Protein AF-A0A7X7YGG0-F1 (afdb_monomer_lite)

Radius of gyration: 39.39 Å; chains: 1; bounding box: 104×78×102 Å

pLDDT: mean 71.01, std 21.43, range [32.75, 98.69]

Structure (mmCIF, N/CA/C/O backbone):
data_AF-A0A7X7YGG0-F1
#
_entry.id   AF-A0A7X7YGG0-F1
#
loop_
_atom_site.group_PDB
_atom_site.id
_atom_site.type_symbol
_atom_site.label_atom_id
_atom_site.label_alt_id
_atom_site.label_comp_id
_atom_site.label_asym_id
_atom_site.label_entity_id
_atom_site.label_seq_id
_atom_site.pdbx_PDB_ins_code
_atom_site.Cartn_x
_atom_site.Cartn_y
_atom_site.Cartn_z
_atom_site.occupancy
_atom_site.B_iso_or_equiv
_atom_site.auth_seq_id
_atom_site.auth_comp_id
_atom_site.auth_asym_id
_atom_site.auth_atom_id
_atom_site.pdbx_PDB_model_num
ATOM 1 N N . MET A 1 1 ? 42.603 -23.932 -10.102 1.00 50.97 1 MET A N 1
ATOM 2 C CA . MET A 1 1 ? 42.321 -24.836 -8.970 1.00 50.97 1 MET A CA 1
ATOM 3 C C . MET A 1 1 ? 42.880 -24.184 -7.722 1.00 50.97 1 MET A C 1
ATOM 5 O O . MET A 1 1 ? 44.086 -24.213 -7.530 1.00 50.97 1 MET A O 1
ATOM 9 N N . SER A 1 2 ? 42.031 -23.525 -6.938 1.00 45.06 2 SER A N 1
ATOM 10 C CA . SER A 1 2 ? 42.441 -22.847 -5.706 1.00 45.06 2 SER A CA 1
ATOM 11 C C . SER A 1 2 ? 41.388 -23.126 -4.646 1.00 45.06 2 SER A C 1
ATOM 13 O O . SER A 1 2 ? 40.254 -22.668 -4.747 1.00 45.06 2 SER A O 1
ATOM 15 N N . ALA A 1 3 ? 41.777 -23.957 -3.685 1.00 45.81 3 ALA A N 1
ATOM 16 C CA . ALA A 1 3 ? 41.052 -24.255 -2.466 1.00 45.81 3 ALA A CA 1
ATOM 17 C C . ALA A 1 3 ? 41.607 -23.362 -1.351 1.00 45.81 3 ALA A C 1
ATOM 19 O O . ALA A 1 3 ? 42.822 -23.282 -1.203 1.00 45.81 3 ALA A O 1
ATOM 20 N N . LEU A 1 4 ? 40.732 -22.714 -0.583 1.00 48.94 4 LEU A N 1
ATOM 21 C CA . LEU A 1 4 ? 41.010 -22.109 0.727 1.00 48.94 4 LEU A CA 1
ATOM 22 C C . LEU A 1 4 ? 39.649 -21.988 1.431 1.00 48.94 4 LEU A C 1
ATOM 24 O O . LEU A 1 4 ? 38.761 -21.276 0.976 1.00 48.94 4 LEU A O 1
ATOM 28 N N . ALA A 1 5 ? 39.346 -22.948 2.301 1.00 43.69 5 ALA A N 1
ATOM 29 C CA . ALA A 1 5 ? 39.578 -22.881 3.747 1.00 43.69 5 ALA A CA 1
ATOM 30 C C . ALA A 1 5 ? 38.440 -22.128 4.457 1.00 43.69 5 ALA A C 1
ATOM 32 O O . ALA A 1 5 ? 38.495 -20.927 4.697 1.00 43.69 5 ALA A O 1
ATOM 33 N N . TRP A 1 6 ? 37.389 -22.886 4.777 1.00 43.41 6 TRP A N 1
ATOM 34 C CA . TRP A 1 6 ? 36.308 -22.482 5.670 1.00 43.41 6 TRP A CA 1
ATOM 35 C C . TRP A 1 6 ? 36.797 -22.558 7.120 1.00 43.41 6 TRP A C 1
ATOM 37 O O . TRP A 1 6 ? 37.059 -23.647 7.629 1.00 43.41 6 TRP A O 1
ATOM 47 N N . ALA A 1 7 ? 36.912 -21.411 7.786 1.00 56.12 7 ALA A N 1
ATOM 48 C CA . ALA A 1 7 ? 37.122 -21.337 9.227 1.00 56.12 7 ALA A CA 1
ATOM 49 C C . ALA A 1 7 ? 35.756 -21.273 9.927 1.00 56.12 7 ALA A C 1
ATOM 51 O O . ALA A 1 7 ? 35.047 -20.271 9.847 1.00 56.12 7 ALA A O 1
ATOM 52 N N . GLY A 1 8 ? 35.379 -22.372 10.581 1.00 43.25 8 GLY A N 1
ATOM 53 C CA . GLY A 1 8 ? 34.200 -22.450 11.437 1.00 43.25 8 GLY A CA 1
ATOM 54 C C . GLY A 1 8 ? 34.449 -21.753 12.772 1.00 43.25 8 GLY A C 1
ATOM 55 O O . GLY A 1 8 ? 35.363 -22.122 13.507 1.00 43.25 8 GLY A O 1
ATOM 56 N N . LEU A 1 9 ? 33.618 -20.761 13.089 1.00 51.62 9 LEU A N 1
ATOM 57 C CA . LEU A 1 9 ? 33.566 -20.129 14.402 1.00 51.62 9 LEU A CA 1
ATOM 58 C C . LEU A 1 9 ? 32.401 -20.744 15.189 1.00 51.62 9 LEU A C 1
ATOM 60 O O . LEU A 1 9 ? 31.236 -20.578 14.830 1.00 51.62 9 LEU A O 1
ATOM 64 N N . LEU A 1 10 ? 32.733 -21.493 16.240 1.00 46.09 10 LEU A N 1
ATOM 65 C CA . LEU A 1 10 ? 31.784 -22.085 17.181 1.00 46.09 10 LEU A CA 1
ATOM 66 C C . LEU A 1 10 ? 31.168 -20.985 18.054 1.00 46.09 10 LEU A C 1
ATOM 68 O O . LEU A 1 10 ? 31.873 -20.289 18.783 1.00 46.09 10 LEU A O 1
ATOM 72 N N . LEU A 1 11 ? 29.845 -20.844 17.988 1.00 47.88 11 LEU A N 1
ATOM 73 C CA . LEU A 1 11 ? 29.067 -19.941 18.830 1.00 47.88 11 LEU A CA 1
ATOM 74 C C . LEU A 1 11 ? 28.742 -20.654 20.155 1.00 47.88 11 LEU A C 1
ATOM 76 O O . LEU A 1 11 ? 27.986 -21.624 20.176 1.00 47.88 11 LEU A O 1
ATOM 80 N N . ALA A 1 12 ? 29.329 -20.192 21.259 1.00 49.31 12 ALA A N 1
ATOM 81 C CA . ALA A 1 12 ? 29.005 -20.664 22.602 1.00 49.31 12 ALA A CA 1
ATOM 82 C C . ALA A 1 12 ? 27.624 -20.129 23.024 1.00 49.31 12 ALA A C 1
ATOM 84 O O . ALA A 1 12 ? 27.427 -18.920 23.146 1.00 49.31 12 ALA A O 1
ATOM 85 N N . ALA A 1 13 ? 26.658 -21.025 23.233 1.00 48.78 13 ALA A N 1
ATOM 86 C CA . ALA A 1 13 ? 25.333 -20.681 23.735 1.00 48.78 13 ALA A CA 1
ATOM 87 C C . ALA A 1 13 ? 25.397 -20.380 25.243 1.00 48.78 13 ALA A C 1
ATOM 89 O O . ALA A 1 13 ? 25.701 -21.260 26.047 1.00 48.78 13 ALA A O 1
ATOM 90 N N . ALA A 1 14 ? 25.104 -19.137 25.627 1.00 56.69 14 ALA A N 1
ATOM 91 C CA . ALA A 1 14 ? 24.916 -18.752 27.020 1.00 56.69 14 ALA A CA 1
ATOM 92 C C . ALA A 1 14 ? 23.582 -19.313 27.543 1.00 56.69 14 ALA A C 1
ATOM 94 O O . ALA A 1 14 ? 22.514 -19.011 27.012 1.00 56.69 14 ALA A O 1
ATOM 95 N N . THR A 1 15 ? 23.641 -20.135 28.588 1.00 61.81 15 THR A N 1
ATOM 96 C CA . THR A 1 15 ? 22.470 -20.624 29.327 1.00 61.81 15 THR A CA 1
ATOM 97 C C . THR A 1 15 ? 21.821 -19.481 30.121 1.00 61.81 15 THR A C 1
ATOM 99 O O . THR A 1 15 ? 22.531 -18.814 30.877 1.00 61.81 15 THR A O 1
ATOM 102 N N . PRO A 1 16 ? 20.500 -19.241 30.004 1.00 60.00 16 PRO A N 1
ATOM 103 C CA . PRO A 1 16 ? 19.823 -18.201 30.773 1.00 60.00 16 PRO A CA 1
ATOM 104 C C . PRO A 1 16 ? 19.676 -18.592 32.253 1.00 60.00 16 PRO A C 1
ATOM 106 O O . PRO A 1 16 ? 19.166 -19.660 32.587 1.00 60.00 16 PRO A O 1
ATOM 109 N N . THR A 1 17 ? 20.107 -17.694 33.139 1.00 65.62 17 THR A N 1
ATOM 110 C CA . THR A 1 17 ? 19.925 -17.766 34.597 1.00 65.62 17 THR A CA 1
ATOM 111 C C . THR A 1 17 ? 18.436 -17.659 34.964 1.00 65.62 17 THR A C 1
ATOM 113 O O . THR A 1 17 ? 17.777 -16.726 34.498 1.00 65.62 17 THR A O 1
ATOM 116 N N . PRO A 1 18 ? 17.878 -18.548 35.812 1.00 61.03 18 PRO A N 1
ATOM 117 C CA . PRO A 1 18 ? 16.488 -18.445 36.245 1.00 61.03 18 PRO A CA 1
ATOM 118 C C . PRO A 1 18 ? 16.272 -17.219 37.145 1.00 61.03 18 PRO A C 1
ATOM 120 O O . PRO A 1 18 ? 16.957 -17.023 38.148 1.00 61.03 18 PRO A O 1
ATOM 123 N N . THR A 1 19 ? 15.297 -16.390 36.775 1.00 66.00 19 THR A N 1
ATOM 124 C CA . THR A 1 19 ? 14.828 -15.237 37.553 1.00 66.00 19 THR A CA 1
ATOM 125 C C . THR A 1 19 ? 14.070 -15.712 38.803 1.00 66.00 19 THR A C 1
ATOM 127 O O . THR A 1 19 ? 13.176 -16.551 38.669 1.00 66.00 19 THR A O 1
ATOM 130 N N . PRO A 1 20 ? 14.369 -15.196 40.011 1.00 62.62 20 PRO A N 1
ATOM 131 C CA . PRO A 1 20 ? 13.630 -15.560 41.216 1.00 62.62 20 PRO A CA 1
ATOM 132 C C . PRO A 1 20 ? 12.180 -15.057 41.157 1.00 62.62 20 PRO A C 1
ATOM 134 O O . PRO A 1 20 ? 11.909 -13.900 40.834 1.00 62.62 20 PRO A O 1
ATOM 137 N N . THR A 1 21 ? 11.245 -15.948 41.485 1.00 67.44 21 THR A N 1
ATOM 138 C CA . THR A 1 21 ? 9.808 -15.677 41.601 1.00 67.44 21 THR A CA 1
ATOM 139 C C . THR A 1 21 ? 9.533 -14.708 42.760 1.00 67.44 21 THR A C 1
ATOM 141 O O . THR A 1 21 ? 9.960 -14.987 43.881 1.00 67.44 21 THR A O 1
ATOM 144 N N . PRO A 1 22 ? 8.814 -13.590 42.546 1.00 56.53 22 PRO A N 1
ATOM 145 C CA . PRO A 1 22 ? 8.452 -12.688 43.632 1.00 56.53 22 PRO A CA 1
ATOM 146 C C . PRO A 1 22 ? 7.404 -13.329 44.555 1.00 56.53 22 PRO A C 1
ATOM 148 O O . PRO A 1 22 ? 6.335 -13.755 44.116 1.00 56.53 22 PRO A O 1
ATOM 151 N N . THR A 1 23 ? 7.714 -13.369 45.849 1.00 62.69 23 THR A N 1
ATOM 152 C CA . THR A 1 23 ? 6.800 -13.771 46.925 1.00 62.69 23 THR A CA 1
ATOM 153 C C . THR A 1 23 ? 5.688 -12.726 47.090 1.00 62.69 23 THR A C 1
ATOM 155 O O . THR A 1 23 ? 6.000 -11.541 47.238 1.00 62.69 23 THR A O 1
ATOM 158 N N . PRO A 1 24 ? 4.396 -13.107 47.094 1.00 53.97 24 PRO A N 1
ATOM 159 C CA . PRO A 1 24 ? 3.312 -12.159 47.324 1.00 53.97 24 PRO A CA 1
ATOM 160 C C . PRO A 1 24 ? 3.321 -11.656 48.774 1.00 53.97 24 PRO A C 1
ATOM 162 O O . PRO A 1 24 ? 3.328 -12.437 49.725 1.00 53.97 24 PRO A O 1
ATOM 165 N N . VAL A 1 25 ? 3.303 -10.332 48.935 1.00 58.38 25 VAL A N 1
ATOM 166 C CA . VAL A 1 25 ? 3.188 -9.648 50.231 1.00 58.38 25 VAL A CA 1
ATOM 167 C C . VAL A 1 25 ? 1.714 -9.649 50.669 1.00 58.38 25 VAL A C 1
ATOM 169 O O . VAL A 1 25 ? 0.858 -9.249 49.877 1.00 58.38 25 VAL A O 1
ATOM 172 N N . PRO A 1 26 ? 1.380 -10.068 51.905 1.00 47.16 26 PRO A N 1
ATOM 173 C CA . PRO A 1 26 ? 0.008 -10.033 52.402 1.00 47.16 26 PRO A CA 1
ATOM 174 C C . PRO A 1 26 ? -0.487 -8.588 52.561 1.00 47.16 26 PRO A C 1
ATOM 176 O O . PRO A 1 26 ? 0.102 -7.774 53.270 1.00 47.16 26 PRO A O 1
ATOM 179 N N . THR A 1 27 ? -1.591 -8.281 51.884 1.00 54.75 27 THR A N 1
ATOM 180 C CA . THR A 1 27 ? -2.306 -7.003 51.949 1.00 54.75 27 THR A CA 1
ATOM 181 C C . THR A 1 27 ? -2.993 -6.840 53.306 1.00 54.75 27 THR A C 1
ATOM 183 O O . THR A 1 27 ? -3.867 -7.630 53.665 1.00 54.75 27 THR A O 1
ATOM 186 N N . SER A 1 28 ? -2.624 -5.799 54.053 1.00 47.97 28 SER A N 1
ATOM 187 C CA . SER A 1 28 ? -3.327 -5.385 55.272 1.00 47.97 28 SER A CA 1
ATOM 188 C C . SER A 1 28 ? -4.792 -5.037 54.968 1.00 47.97 28 SER A C 1
ATOM 190 O O . SER A 1 28 ? -5.058 -4.374 53.961 1.00 47.97 28 SER A O 1
ATOM 192 N N . PRO A 1 29 ? -5.757 -5.420 55.822 1.00 48.25 29 PRO A N 1
ATOM 193 C CA . PRO A 1 29 ? -7.146 -5.036 55.625 1.00 48.25 29 PRO A CA 1
ATOM 194 C C . PRO A 1 29 ? -7.302 -3.520 55.785 1.00 48.25 29 PRO A C 1
ATOM 196 O O . PRO A 1 29 ? -6.996 -2.942 56.828 1.00 48.25 29 PRO A O 1
ATOM 199 N N . ILE A 1 30 ? -7.801 -2.887 54.725 1.00 44.72 30 ILE A N 1
ATOM 200 C CA . ILE A 1 30 ? -8.255 -1.498 54.711 1.00 44.72 30 ILE A CA 1
ATOM 201 C C . ILE A 1 30 ? -9.389 -1.369 55.733 1.00 44.72 30 ILE A C 1
ATOM 203 O O . ILE A 1 30 ? -10.471 -1.931 55.559 1.00 44.72 30 ILE A O 1
ATOM 207 N N . GLY A 1 31 ? -9.132 -0.627 56.810 1.00 42.97 31 GLY A N 1
ATOM 208 C CA . GLY A 1 31 ? -10.150 -0.204 57.762 1.00 42.97 31 GLY A CA 1
ATOM 209 C C . GLY A 1 31 ? -11.100 0.784 57.096 1.00 42.97 31 GLY A C 1
ATOM 210 O O . GLY A 1 31 ? -10.830 1.982 57.050 1.00 42.97 31 GLY A O 1
ATOM 211 N N . ILE A 1 32 ? -12.217 0.283 56.568 1.00 41.44 32 ILE A N 1
ATOM 212 C CA . ILE A 1 32 ? -13.324 1.124 56.112 1.00 41.44 32 ILE A CA 1
ATOM 213 C C . ILE A 1 32 ? -14.031 1.659 57.362 1.00 41.44 32 ILE A C 1
ATOM 215 O O . ILE A 1 32 ? -14.901 1.014 57.945 1.00 41.44 32 ILE A O 1
ATOM 219 N N . LEU A 1 33 ? -13.617 2.856 57.781 1.00 42.06 33 LEU A N 1
ATOM 220 C CA . LEU A 1 33 ? -14.360 3.744 58.670 1.00 42.06 33 LEU A CA 1
ATOM 221 C C . LEU A 1 33 ? -15.696 4.100 58.005 1.00 42.06 33 LEU A C 1
ATOM 223 O O . LEU A 1 33 ? -15.786 5.056 57.236 1.00 42.06 33 LEU A O 1
ATOM 227 N N . LEU A 1 34 ? -16.746 3.331 58.302 1.00 41.91 34 LEU A N 1
ATOM 228 C CA . LEU A 1 34 ? -18.114 3.714 57.970 1.00 41.91 34 LEU A CA 1
ATOM 229 C C . LEU A 1 34 ? -18.726 4.449 59.163 1.00 41.91 34 LEU A C 1
ATOM 231 O O . LEU A 1 34 ? -19.307 3.866 60.076 1.00 41.91 34 LEU A O 1
ATOM 235 N N . ASN A 1 35 ? -18.558 5.767 59.135 1.00 41.81 35 ASN A N 1
ATOM 236 C CA . ASN A 1 35 ? -19.289 6.700 59.970 1.00 41.81 35 ASN A CA 1
ATOM 237 C C . ASN A 1 35 ? -20.769 6.684 59.543 1.00 41.81 35 ASN A C 1
ATOM 239 O O . ASN A 1 35 ? -21.101 7.128 58.442 1.00 41.81 35 ASN A O 1
ATOM 243 N N . LYS A 1 36 ? -21.667 6.171 60.391 1.00 36.00 36 LYS A N 1
ATOM 244 C CA . LYS A 1 36 ? -23.112 6.387 60.245 1.00 36.00 36 LYS A CA 1
ATOM 245 C C . LYS A 1 36 ? -23.759 6.524 61.617 1.00 36.00 36 LYS A C 1
ATOM 247 O O . LYS A 1 36 ? -23.931 5.550 62.342 1.00 36.00 36 LYS A O 1
ATOM 252 N N . GLY A 1 37 ? -24.095 7.768 61.952 1.00 36.88 37 GLY A N 1
ATOM 253 C CA . GLY A 1 37 ? -24.948 8.104 63.080 1.00 36.88 37 GLY A CA 1
ATOM 254 C C . GLY A 1 37 ? -26.352 7.523 62.912 1.00 36.88 37 GLY A C 1
ATOM 255 O O . GLY A 1 37 ? -26.875 7.428 61.800 1.00 36.88 37 GLY A O 1
ATOM 256 N N . GLY A 1 38 ? -26.941 7.134 64.039 1.00 32.75 38 GLY A N 1
ATOM 257 C CA . GLY A 1 38 ? -28.295 6.598 64.126 1.00 32.75 38 GLY A CA 1
ATOM 258 C C . GLY A 1 38 ? -28.390 5.561 65.235 1.00 32.75 38 GLY A C 1
ATOM 259 O O . GLY A 1 38 ? -28.201 4.374 65.003 1.00 32.75 38 GLY A O 1
ATOM 260 N N . SER A 1 39 ? -28.643 6.028 66.452 1.00 43.56 39 SER A N 1
ATOM 261 C CA . SER A 1 39 ? -28.856 5.222 67.651 1.00 43.56 39 SER A CA 1
ATOM 262 C C . SER A 1 39 ? -29.960 4.175 67.469 1.00 43.56 39 SER A C 1
ATOM 264 O O . SER A 1 39 ? -31.115 4.529 67.255 1.00 43.56 39 SER A O 1
ATOM 266 N N . THR A 1 40 ? -29.625 2.902 67.645 1.00 39.78 40 THR A N 1
ATOM 267 C CA . THR A 1 40 ? -30.362 1.939 68.480 1.00 39.78 40 THR A CA 1
ATOM 268 C C . THR A 1 40 ? -29.428 0.759 68.758 1.00 39.78 40 THR A C 1
ATOM 270 O O . THR A 1 40 ? -28.684 0.316 67.892 1.00 39.78 40 THR A O 1
ATOM 273 N N . SER A 1 41 ? -29.409 0.352 70.024 1.00 39.31 41 SER A N 1
ATOM 274 C CA . SER A 1 41 ? -28.586 -0.682 70.659 1.00 39.31 41 SER A CA 1
ATOM 275 C C . SER A 1 41 ? -28.053 -1.801 69.746 1.00 39.31 41 SER A C 1
ATOM 277 O O . SER A 1 41 ? -28.819 -2.557 69.154 1.00 39.31 41 SER A O 1
ATOM 279 N N . ALA A 1 42 ? -26.727 -1.956 69.705 1.00 38.88 42 ALA A N 1
ATOM 280 C CA . ALA A 1 42 ? -26.068 -3.130 69.148 1.00 38.88 42 ALA A CA 1
ATOM 281 C C . ALA A 1 42 ? -26.214 -4.325 70.113 1.00 38.88 42 ALA A C 1
ATOM 283 O O . ALA A 1 42 ? -25.728 -4.232 71.246 1.00 38.88 42 ALA A O 1
ATOM 284 N N . PRO A 1 43 ? -26.777 -5.478 69.706 1.00 47.03 43 PRO A N 1
ATOM 285 C CA . PRO A 1 43 ? -26.486 -6.719 70.402 1.00 47.03 43 PRO A CA 1
ATOM 286 C C . PRO A 1 43 ? -25.020 -7.077 70.124 1.00 47.03 43 PRO A C 1
ATOM 288 O O . PRO A 1 43 ? -24.647 -7.515 69.035 1.00 47.03 43 PRO A O 1
ATOM 291 N N . ARG A 1 44 ? -24.162 -6.841 71.122 1.00 47.12 44 ARG A N 1
ATOM 292 C CA . ARG A 1 44 ? -22.800 -7.381 71.171 1.00 47.12 44 ARG A CA 1
ATOM 293 C C . ARG A 1 44 ? -22.867 -8.898 70.987 1.00 47.12 44 ARG A C 1
ATOM 295 O O . ARG A 1 44 ? -23.517 -9.571 71.779 1.00 47.12 44 ARG A O 1
ATOM 302 N N . GLY A 1 45 ? -22.144 -9.419 69.997 1.00 49.25 45 GLY A N 1
ATOM 303 C CA . GLY A 1 45 ? -21.711 -10.819 70.004 1.00 49.25 45 GLY A CA 1
ATOM 304 C C . GLY A 1 45 ? -21.941 -11.637 68.739 1.00 49.25 45 GLY A C 1
ATOM 305 O O . GLY A 1 45 ? -21.408 -12.733 68.676 1.00 49.25 45 GLY A O 1
ATOM 306 N N . GLN A 1 46 ? -22.658 -11.153 67.724 1.00 47.44 46 GLN A N 1
ATOM 307 C CA . GLN A 1 46 ? -22.858 -11.963 66.516 1.00 47.44 46 GLN A CA 1
ATOM 308 C C . GLN A 1 46 ? -21.765 -11.682 65.484 1.00 47.44 46 GLN A C 1
ATOM 310 O O . GLN A 1 46 ? -21.735 -10.637 64.836 1.00 47.44 46 GLN A O 1
ATOM 315 N N . SER A 1 47 ? -20.838 -12.630 65.353 1.00 51.12 47 SER A N 1
ATOM 316 C CA . SER A 1 47 ? -19.863 -12.664 64.265 1.00 51.12 47 SER A CA 1
ATOM 317 C C . SER A 1 47 ? -20.590 -12.730 62.915 1.00 51.12 47 SER A C 1
ATOM 319 O O . SER A 1 47 ? -21.569 -13.461 62.763 1.00 51.12 47 SER A O 1
ATOM 321 N N . LEU A 1 48 ? -20.091 -12.021 61.897 1.00 54.81 48 LEU A N 1
ATOM 322 C CA . LEU A 1 48 ? -20.586 -12.134 60.513 1.00 54.81 48 LEU A CA 1
ATOM 323 C C . LEU A 1 48 ? -20.593 -13.591 60.015 1.00 54.81 48 LEU A C 1
ATOM 325 O O . LEU A 1 48 ? -21.470 -13.980 59.247 1.00 54.81 48 LEU A O 1
ATOM 329 N N . ALA A 1 49 ? -19.659 -14.417 60.497 1.00 53.38 49 ALA A N 1
ATOM 330 C CA . ALA A 1 49 ? -19.620 -15.846 60.193 1.00 53.38 49 ALA A CA 1
ATOM 331 C C . ALA A 1 49 ? -20.798 -16.621 60.817 1.00 53.38 49 ALA A C 1
ATOM 333 O O . ALA A 1 49 ? -21.223 -17.646 60.290 1.00 53.38 49 ALA A O 1
ATOM 334 N N . GLU A 1 50 ? -21.344 -16.133 61.926 1.00 55.28 50 GLU A N 1
ATOM 335 C CA . GLU A 1 50 ? -22.455 -16.737 62.663 1.00 55.28 50 GLU A CA 1
ATOM 336 C C . GLU A 1 50 ? -23.810 -16.361 62.050 1.00 55.28 50 GLU A C 1
ATOM 338 O O . GLU A 1 50 ? -24.693 -17.213 61.919 1.00 55.28 50 GLU A O 1
ATOM 343 N N . VAL A 1 51 ? -23.914 -15.129 61.538 1.00 56.50 51 VAL A N 1
ATOM 344 C CA . VAL A 1 51 ? -25.014 -14.679 60.669 1.00 56.50 51 VAL A CA 1
ATOM 345 C C . VAL A 1 51 ? -25.020 -15.475 59.357 1.00 56.50 51 VAL A C 1
ATOM 347 O O . VAL A 1 51 ? -26.064 -15.977 58.947 1.00 56.50 51 VAL A O 1
ATOM 350 N N . ALA A 1 52 ? -23.854 -15.693 58.735 1.00 56.38 52 ALA A N 1
ATOM 351 C CA . ALA A 1 52 ? -23.740 -16.474 57.500 1.00 56.38 52 ALA A CA 1
ATOM 352 C C . ALA A 1 52 ? -24.137 -17.955 57.670 1.00 56.38 52 ALA A C 1
ATOM 354 O O . ALA A 1 52 ? -24.686 -18.550 56.747 1.00 56.38 52 ALA A O 1
ATOM 355 N N . ARG A 1 53 ? -23.916 -18.551 58.852 1.00 56.84 53 ARG A N 1
ATOM 356 C CA . ARG A 1 53 ? -24.350 -19.929 59.160 1.00 56.84 53 ARG A CA 1
ATOM 357 C C . ARG A 1 53 ? -25.859 -20.060 59.382 1.00 56.84 53 ARG A C 1
ATOM 359 O O . ARG A 1 53 ? -26.407 -21.135 59.148 1.00 56.84 53 ARG A O 1
ATOM 366 N N . HIS A 1 54 ? -26.527 -18.994 59.824 1.00 50.25 54 HIS A N 1
ATOM 367 C CA . HIS A 1 54 ? -27.983 -18.971 59.993 1.00 50.25 54 HIS A CA 1
ATOM 368 C C . HIS A 1 54 ? -28.738 -18.721 58.685 1.00 50.25 54 HIS A C 1
ATOM 370 O O . HIS A 1 54 ? -29.892 -19.134 58.556 1.00 50.25 54 HIS A O 1
ATOM 376 N N . ILE A 1 55 ? -28.091 -18.124 57.682 1.00 54.34 55 ILE A N 1
ATOM 377 C CA . ILE A 1 55 ? -28.652 -17.984 56.337 1.00 54.34 55 ILE A CA 1
ATOM 378 C C . ILE A 1 55 ? -28.466 -19.319 55.603 1.00 54.34 55 ILE A C 1
ATOM 380 O O . ILE A 1 55 ? -27.585 -19.499 54.763 1.00 54.34 55 ILE A O 1
ATOM 384 N N . LYS A 1 56 ? -29.323 -20.292 55.928 1.00 51.75 56 LYS A N 1
ATOM 385 C CA . LYS A 1 56 ? -29.547 -21.479 55.094 1.00 51.75 56 LYS A CA 1
ATOM 386 C C . LYS A 1 56 ? -30.233 -21.038 53.801 1.00 51.75 56 LYS A C 1
ATOM 388 O O . LYS A 1 56 ? -31.438 -21.209 53.637 1.00 51.75 56 LYS A O 1
ATOM 393 N N . LEU A 1 57 ? -29.462 -20.491 52.865 1.00 50.12 57 LEU A N 1
ATOM 394 C CA . LEU A 1 57 ? -29.856 -20.482 51.462 1.00 50.12 57 LEU A CA 1
ATOM 395 C C . LEU A 1 57 ? -29.922 -21.950 51.034 1.00 50.12 57 LEU A C 1
ATOM 397 O O . LEU A 1 57 ? -28.900 -22.613 50.854 1.00 50.12 57 LEU A O 1
ATOM 401 N N . LYS A 1 58 ? -31.142 -22.488 50.973 1.00 48.94 58 LYS A N 1
ATOM 402 C CA . LYS A 1 58 ? -31.409 -23.816 50.426 1.00 48.94 58 LYS A CA 1
ATOM 403 C C . LYS A 1 58 ? -31.073 -23.772 48.938 1.00 48.94 58 LYS A C 1
ATOM 405 O O . LYS A 1 58 ? -31.913 -23.411 48.123 1.00 48.94 58 LYS A O 1
ATOM 410 N N . LEU A 1 59 ? -29.830 -24.092 48.596 1.00 52.34 59 LEU A N 1
ATOM 411 C CA . LEU A 1 59 ? -29.425 -24.317 47.215 1.00 52.34 59 LEU A CA 1
ATOM 412 C C . LEU A 1 59 ? -29.839 -25.749 46.842 1.00 52.34 59 LEU A C 1
ATOM 414 O O . LEU A 1 59 ? -29.320 -26.689 47.448 1.00 52.34 59 LEU A O 1
ATOM 418 N N . PRO A 1 60 ? -30.761 -25.954 45.885 1.00 54.41 60 PRO A N 1
ATOM 419 C CA . PRO A 1 60 ? -30.980 -27.277 45.318 1.00 54.41 60 PRO A CA 1
ATOM 420 C C . PRO A 1 60 ? -29.702 -27.708 44.585 1.00 54.41 60 PRO A C 1
ATOM 422 O O . PRO A 1 60 ? -29.167 -26.968 43.762 1.00 54.41 60 PRO A O 1
ATOM 425 N N . ALA A 1 61 ? -29.186 -28.890 44.920 1.00 55.16 61 ALA A N 1
ATOM 426 C CA . ALA A 1 61 ? -27.871 -29.372 44.492 1.00 55.16 61 ALA A CA 1
ATOM 427 C C . ALA A 1 61 ? -27.786 -29.789 43.009 1.00 55.16 61 ALA A C 1
ATOM 429 O O . ALA A 1 61 ? -26.755 -30.312 42.601 1.00 55.16 61 ALA A O 1
ATOM 430 N N . ASP A 1 62 ? -28.834 -29.562 42.209 1.00 50.81 62 ASP A N 1
ATOM 431 C CA . ASP A 1 62 ? -29.022 -30.294 40.951 1.00 50.81 62 ASP A CA 1
ATOM 432 C C . ASP A 1 62 ? -29.406 -29.429 39.735 1.00 50.81 62 ASP A C 1
ATOM 434 O O . ASP A 1 62 ? -30.071 -29.896 38.814 1.00 50.81 62 ASP A O 1
ATOM 438 N N . GLN A 1 63 ? -28.996 -28.152 39.692 1.00 56.81 63 GLN A N 1
ATOM 439 C CA . GLN A 1 63 ? -29.115 -27.336 38.471 1.00 56.81 63 GLN A CA 1
ATOM 440 C C . GLN A 1 63 ? -27.874 -26.476 38.179 1.00 56.81 63 GLN A C 1
ATOM 442 O O . GLN A 1 63 ? -27.233 -25.958 39.101 1.00 56.81 63 GLN A O 1
ATOM 447 N N . PRO A 1 64 ? -27.523 -26.289 36.889 1.00 54.84 64 PRO A N 1
ATOM 448 C CA . PRO A 1 64 ? -26.412 -25.441 36.478 1.00 54.84 64 PRO A CA 1
ATOM 449 C C . PRO A 1 64 ? -26.653 -23.987 36.902 1.00 54.84 64 PRO A C 1
ATOM 451 O O . PRO A 1 64 ? -27.744 -23.442 36.744 1.00 54.84 64 PRO A O 1
ATOM 454 N N . ARG A 1 65 ? -25.606 -23.359 37.446 1.00 57.97 65 ARG A N 1
ATOM 455 C CA . ARG A 1 65 ? -25.613 -22.017 38.047 1.00 57.97 65 ARG A CA 1
ATOM 456 C C . ARG A 1 65 ? -25.886 -20.926 37.003 1.00 57.97 65 ARG A C 1
ATOM 458 O O . ARG A 1 65 ? -24.961 -20.262 36.542 1.00 57.97 65 ARG A O 1
ATOM 465 N N . ARG A 1 66 ? -27.149 -20.719 36.637 1.00 50.97 66 ARG A N 1
ATOM 466 C CA . ARG A 1 66 ? -27.602 -19.524 35.919 1.00 50.97 66 ARG A CA 1
ATOM 467 C C . ARG A 1 66 ? -28.245 -18.551 36.901 1.00 50.97 66 ARG A C 1
ATOM 469 O O . ARG A 1 66 ? -29.345 -18.772 37.396 1.00 50.97 66 ARG A O 1
ATOM 476 N N . LEU A 1 67 ? -27.511 -17.484 37.215 1.00 56.69 67 LEU A N 1
ATOM 477 C CA . LEU A 1 67 ? -28.020 -16.334 37.962 1.00 56.69 67 LEU A CA 1
ATOM 478 C C . LEU A 1 67 ? -28.809 -15.443 37.001 1.00 56.69 67 LEU A C 1
ATOM 480 O O . LEU A 1 67 ? -28.321 -14.416 36.537 1.00 56.69 67 LEU A O 1
ATOM 484 N N . ASP A 1 68 ? -30.028 -15.8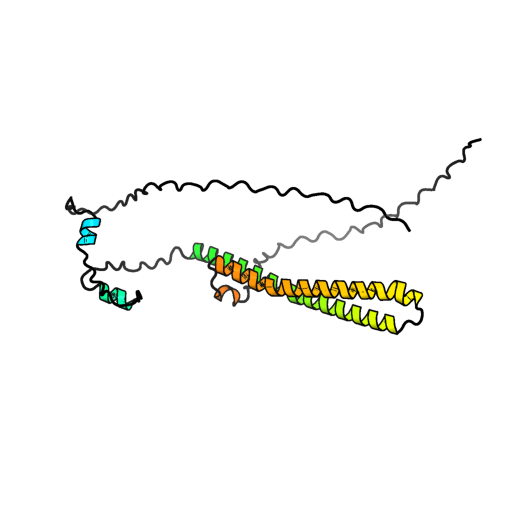64 36.686 1.00 66.06 68 ASP A N 1
ATOM 485 C CA . ASP A 1 68 ? -30.953 -15.052 35.904 1.00 66.06 68 ASP A CA 1
ATOM 486 C C . ASP A 1 68 ? -31.728 -14.117 36.853 1.00 66.06 68 ASP A C 1
ATOM 488 O O . ASP A 1 68 ? -31.973 -14.455 38.014 1.00 66.06 68 ASP A O 1
ATOM 492 N N . ASN A 1 69 ? -32.174 -12.947 36.379 1.00 63.03 69 ASN A N 1
ATOM 493 C CA . ASN A 1 69 ? -32.940 -11.985 37.197 1.00 63.03 69 ASN A CA 1
ATOM 494 C C . ASN A 1 69 ? -34.207 -12.591 37.836 1.00 63.03 69 ASN A C 1
ATOM 496 O O . ASN A 1 69 ? -34.700 -12.084 38.845 1.00 63.03 69 ASN A O 1
ATOM 500 N N . ALA A 1 70 ? -34.736 -13.674 37.259 1.00 60.34 70 ALA A N 1
ATOM 501 C CA . ALA A 1 70 ? -35.832 -14.447 37.831 1.00 60.34 70 ALA A CA 1
ATOM 502 C C . ALA A 1 70 ? -35.386 -15.301 39.036 1.00 60.34 70 ALA A C 1
ATOM 504 O O . ALA A 1 70 ? -36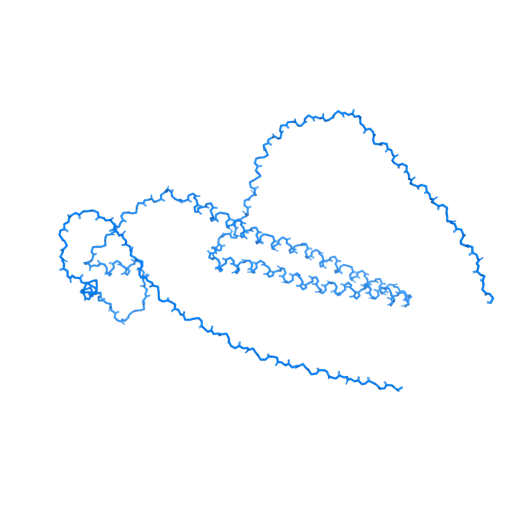.086 -15.330 40.045 1.00 60.34 70 ALA A O 1
ATOM 505 N N . ALA A 1 71 ? -34.200 -15.918 38.977 1.00 59.47 71 ALA A N 1
ATOM 506 C CA . ALA A 1 71 ? -33.651 -16.752 40.050 1.00 59.47 71 ALA A CA 1
ATOM 507 C C . ALA A 1 71 ? -33.307 -15.934 41.308 1.00 59.47 71 ALA A C 1
ATOM 509 O O . ALA A 1 71 ? -33.475 -16.400 42.435 1.00 59.47 71 ALA A O 1
ATOM 510 N N . VAL A 1 72 ? -32.888 -14.677 41.126 1.00 62.25 72 VAL A N 1
ATOM 511 C CA . VAL A 1 72 ? -32.628 -13.743 42.235 1.00 62.25 72 VAL A CA 1
ATOM 512 C C . VAL A 1 72 ? -33.918 -13.386 42.986 1.00 62.25 72 VAL A C 1
ATOM 514 O O . VAL A 1 72 ? -33.884 -13.213 44.201 1.00 62.25 72 VAL A O 1
ATOM 517 N N . LYS A 1 73 ? -35.071 -13.330 42.300 1.00 61.72 73 LYS A N 1
ATOM 518 C CA . LYS A 1 73 ? -36.374 -13.080 42.940 1.00 61.72 73 LYS A CA 1
ATOM 519 C C . LYS A 1 73 ? -36.876 -14.278 43.747 1.00 61.72 73 LYS A C 1
ATOM 521 O O . LYS A 1 73 ? -37.447 -14.070 44.809 1.00 61.72 73 LYS A O 1
ATOM 526 N N . SER A 1 74 ? -36.640 -15.508 43.289 1.00 58.97 74 SER A N 1
ATOM 527 C CA . SER A 1 74 ? -37.055 -16.718 44.017 1.00 58.97 74 SER A CA 1
ATOM 528 C C . SER A 1 74 ? -36.167 -17.037 45.225 1.00 58.97 74 SER A C 1
ATOM 530 O O . SER A 1 74 ? -36.645 -17.572 46.215 1.00 58.97 74 SER A O 1
ATOM 532 N N . LEU A 1 75 ? -34.878 -16.676 45.188 1.00 59.00 75 LEU A N 1
ATOM 533 C CA . LEU A 1 75 ? -33.962 -16.826 46.335 1.00 59.00 75 LEU A CA 1
ATOM 534 C C . LEU A 1 75 ? -34.171 -15.755 47.425 1.00 59.00 75 LEU A C 1
ATOM 536 O O . LEU A 1 75 ? -33.561 -15.833 48.489 1.00 59.00 75 LEU A O 1
ATOM 540 N N . ALA A 1 76 ? -35.015 -14.759 47.152 1.00 55.03 76 ALA A N 1
ATOM 541 C CA . ALA A 1 76 ? -35.293 -13.618 48.015 1.00 55.03 76 ALA A CA 1
ATOM 542 C C . ALA A 1 76 ? -36.556 -13.771 48.883 1.00 55.03 76 ALA A C 1
ATOM 544 O O . ALA A 1 76 ? -36.858 -12.873 49.673 1.00 55.03 76 ALA A O 1
ATOM 545 N N . GLU A 1 77 ? -37.299 -14.877 48.772 1.00 52.28 77 GLU A N 1
ATOM 546 C CA . GLU A 1 77 ? -38.458 -15.129 49.634 1.00 52.28 77 GLU A CA 1
ATOM 547 C C . GLU A 1 77 ? -38.004 -15.310 51.094 1.00 52.28 77 GLU A C 1
ATOM 549 O O . GLU A 1 77 ? -37.508 -16.360 51.496 1.00 52.28 77 GLU A O 1
ATOM 554 N N . GLY A 1 78 ? -38.143 -14.243 51.888 1.00 54.66 78 GLY A N 1
ATOM 555 C CA . GLY A 1 78 ? -37.843 -14.223 53.324 1.00 54.66 78 GLY A CA 1
ATOM 556 C C . GLY A 1 78 ? -36.686 -13.314 53.753 1.00 54.66 78 GLY A C 1
ATOM 557 O O . GLY A 1 78 ? -36.462 -13.163 54.952 1.00 54.66 78 GLY A O 1
ATOM 558 N N . VAL A 1 79 ? -35.983 -12.659 52.822 1.00 51.28 79 VAL A N 1
ATOM 559 C CA . VAL A 1 79 ? -34.965 -11.643 53.141 1.00 51.28 79 VAL A CA 1
ATOM 560 C C . VAL A 1 79 ? -35.453 -10.294 52.625 1.00 51.28 79 VAL A C 1
ATOM 562 O O . VAL A 1 79 ? -35.729 -10.147 51.438 1.00 51.28 79 VAL A O 1
ATOM 565 N N . GLN A 1 80 ? -35.570 -9.293 53.503 1.00 47.00 80 GLN A N 1
ATOM 566 C CA . GLN A 1 80 ? -35.849 -7.920 53.079 1.00 47.00 80 GLN A CA 1
ATOM 567 C C . GLN A 1 80 ? -34.675 -7.426 52.228 1.00 47.00 80 GLN A C 1
ATOM 569 O O . GLN A 1 80 ? -33.659 -6.977 52.758 1.00 47.00 80 GLN A O 1
ATOM 574 N N . LEU A 1 81 ? -34.801 -7.508 50.901 1.00 51.28 81 LEU A N 1
ATOM 575 C CA . LEU A 1 81 ? -33.943 -6.732 50.023 1.00 51.28 81 LEU A CA 1
ATOM 576 C C . LEU A 1 81 ? -34.289 -5.267 50.259 1.00 51.28 81 LEU A C 1
ATOM 578 O O . LEU A 1 81 ? -35.327 -4.773 49.820 1.00 51.28 81 LEU A O 1
ATOM 582 N N . THR A 1 82 ? -33.397 -4.557 50.938 1.00 51.78 82 THR A N 1
ATOM 583 C CA . THR A 1 82 ? -33.312 -3.105 50.854 1.00 51.78 82 THR A CA 1
ATOM 584 C C . THR A 1 82 ? -32.922 -2.750 49.423 1.00 51.78 82 THR A C 1
ATOM 586 O O . THR A 1 82 ? -31.766 -2.493 49.101 1.00 51.78 82 THR A O 1
ATOM 589 N N . THR A 1 83 ? -33.902 -2.746 48.521 1.00 49.06 83 THR A N 1
ATOM 590 C CA . THR A 1 83 ? -33.774 -2.070 47.236 1.00 49.06 83 THR A CA 1
ATOM 591 C C . THR A 1 83 ? -33.603 -0.593 47.536 1.00 49.06 83 THR A C 1
ATOM 593 O O . THR A 1 83 ? -34.572 0.121 47.804 1.00 49.06 83 THR A O 1
ATOM 596 N N . ALA A 1 84 ? -32.351 -0.137 47.539 1.00 46.38 84 ALA A N 1
ATOM 597 C CA . ALA A 1 84 ? -32.051 1.275 47.459 1.00 46.38 84 ALA A CA 1
ATOM 598 C C . ALA A 1 84 ? -32.782 1.811 46.224 1.00 46.38 84 ALA A C 1
ATOM 600 O O . ALA A 1 84 ? -32.539 1.369 45.100 1.00 46.38 84 ALA A O 1
ATOM 601 N N . LYS A 1 85 ? -33.726 2.727 46.457 1.00 46.31 85 LYS A N 1
ATOM 602 C CA . LYS A 1 85 ? -34.346 3.548 45.420 1.00 46.31 85 LYS A CA 1
ATOM 603 C C . LYS A 1 85 ? -33.215 4.049 44.516 1.00 46.31 85 LYS A C 1
ATOM 605 O O . LYS A 1 85 ? -32.300 4.672 45.060 1.00 46.31 85 LYS A O 1
ATOM 610 N N . PRO A 1 86 ? -33.221 3.770 43.200 1.00 43.94 86 PRO A N 1
ATOM 611 C CA . PRO A 1 86 ? -32.187 4.293 42.329 1.00 43.94 86 PRO A CA 1
ATOM 612 C C . PRO A 1 86 ? -32.312 5.812 42.377 1.00 43.94 86 PRO A C 1
ATOM 614 O O . PRO A 1 86 ? -33.230 6.404 41.811 1.00 43.94 86 PRO A O 1
ATOM 617 N N . ALA A 1 87 ? -31.421 6.450 43.131 1.00 45.62 87 ALA A N 1
ATOM 618 C CA . ALA A 1 87 ? -31.158 7.855 42.951 1.00 45.62 87 ALA A CA 1
ATOM 619 C C . ALA A 1 87 ? -30.647 7.958 41.518 1.00 45.62 87 ALA A C 1
ATOM 621 O O . ALA A 1 87 ? -29.598 7.404 41.193 1.00 45.62 87 ALA A O 1
ATOM 622 N N . HIS A 1 88 ? -31.430 8.587 40.645 1.00 44.78 88 HIS A N 1
ATOM 623 C CA . HIS A 1 88 ? -30.961 8.989 39.333 1.00 44.78 88 HIS A CA 1
ATOM 624 C C . HIS A 1 88 ? -29.672 9.792 39.532 1.00 44.78 88 HIS A C 1
ATOM 626 O O . HIS A 1 88 ? -29.703 10.954 39.927 1.00 44.78 88 HIS A O 1
ATOM 632 N N . SER A 1 89 ? -28.525 9.154 39.299 1.00 45.72 89 SER A N 1
ATOM 633 C CA . SER A 1 89 ? -27.215 9.794 39.299 1.00 45.72 89 SER A CA 1
ATOM 634 C C . SER A 1 89 ? -27.044 10.553 37.982 1.00 45.72 89 SER A C 1
ATOM 636 O O . SER A 1 89 ? -26.164 10.264 37.176 1.00 45.72 89 SER A O 1
ATOM 638 N N . SER A 1 90 ? -27.908 11.531 37.729 1.00 48.56 90 SER A N 1
ATOM 639 C CA . SER A 1 90 ? -27.869 12.398 36.548 1.00 48.56 90 SER A CA 1
ATOM 640 C C . SER A 1 90 ? -26.874 13.559 36.705 1.00 48.56 90 SER A C 1
ATOM 642 O O . SER A 1 90 ? -27.104 14.641 36.179 1.00 48.56 90 SER A O 1
ATOM 644 N N . GLY A 1 91 ? -25.777 13.359 37.448 1.00 46.19 91 GLY A N 1
ATOM 645 C CA . GLY A 1 91 ? -24.849 14.438 37.822 1.00 46.19 91 GLY A CA 1
ATOM 646 C C . GLY A 1 91 ? -23.356 14.166 37.619 1.00 46.19 91 GLY A C 1
ATOM 647 O O . GLY A 1 91 ? -22.572 15.100 37.717 1.00 46.19 91 GLY A O 1
ATOM 648 N N . GLN A 1 92 ? -22.938 12.931 37.314 1.00 45.19 92 GLN A N 1
ATOM 649 C CA . GLN A 1 92 ? -21.514 12.590 37.094 1.00 45.19 92 GLN A CA 1
ATOM 650 C C . GLN A 1 92 ? -21.207 12.113 35.664 1.00 45.19 92 GLN A C 1
ATOM 652 O O . GLN A 1 92 ? -20.070 11.780 35.343 1.00 45.19 92 GLN A O 1
ATOM 657 N N . SER A 1 93 ? -22.206 12.110 34.777 1.00 51.62 93 SER A N 1
ATOM 658 C CA . SER A 1 93 ? -22.064 11.564 33.424 1.00 51.62 93 SER A CA 1
ATOM 659 C C . SER A 1 93 ? -21.225 12.447 32.491 1.00 51.62 93 SER A C 1
ATOM 661 O O . SER A 1 93 ? -20.616 11.915 31.577 1.00 51.62 93 SER A O 1
ATOM 663 N N . SER A 1 94 ? -21.095 13.760 32.715 1.00 54.06 94 SER A N 1
ATOM 664 C CA . SER A 1 94 ? -20.413 14.649 31.754 1.00 54.06 94 SER A CA 1
ATOM 665 C C . SER A 1 94 ? -18.891 14.454 31.670 1.00 54.06 94 SER A C 1
ATOM 667 O O . SER A 1 94 ? -18.336 14.526 30.575 1.00 54.06 94 SER A O 1
ATOM 669 N N . LEU A 1 95 ? -18.210 14.165 32.787 1.00 54.84 95 LEU A N 1
ATOM 670 C CA . LEU A 1 95 ? -16.758 13.916 32.806 1.00 54.84 95 LEU A CA 1
ATOM 671 C C . LEU A 1 95 ? -16.403 12.507 32.306 1.00 54.84 95 LEU A C 1
ATOM 673 O O . LEU A 1 95 ? -15.483 12.362 31.504 1.00 54.84 95 LEU A O 1
ATOM 677 N N . ALA A 1 96 ? -17.166 11.485 32.710 1.00 60.19 96 ALA A N 1
ATOM 678 C CA . ALA A 1 96 ? -16.996 10.116 32.212 1.00 60.19 96 ALA A CA 1
ATOM 679 C C . ALA A 1 96 ? -17.353 10.004 30.716 1.00 60.19 96 ALA A C 1
ATOM 681 O O . ALA A 1 96 ? -16.619 9.393 29.946 1.00 60.19 96 ALA A O 1
ATOM 682 N N . SER A 1 97 ? -18.414 10.691 30.277 1.00 64.94 97 SER A N 1
ATOM 683 C CA . SER A 1 97 ? -18.822 10.739 28.867 1.00 64.94 97 SER A CA 1
ATOM 684 C C . SER A 1 97 ? -17.781 11.435 27.981 1.00 64.94 97 SER A C 1
ATOM 686 O O . SER A 1 97 ? -17.544 10.991 26.862 1.00 64.94 97 SER A O 1
ATOM 688 N N . GLY A 1 98 ? -17.100 12.475 28.479 1.00 73.94 98 GLY A N 1
ATOM 689 C CA . GLY A 1 98 ? -16.002 13.123 27.752 1.00 73.94 98 GLY A CA 1
ATOM 690 C C . GLY A 1 98 ? -14.762 12.233 27.582 1.00 73.94 98 GLY A C 1
ATOM 691 O O . GLY A 1 98 ? -14.108 12.281 26.535 1.00 73.94 98 GLY A O 1
ATOM 692 N N . PHE A 1 99 ? -14.452 11.403 28.584 1.00 73.94 99 PHE A N 1
ATOM 693 C CA . PHE A 1 99 ? -13.364 10.424 28.512 1.00 73.94 99 PHE A CA 1
ATOM 694 C C . PHE A 1 99 ? -13.673 9.315 27.499 1.00 73.94 99 PHE A C 1
ATOM 696 O O . PHE A 1 99 ? -12.852 9.047 26.619 1.00 73.94 99 PHE A O 1
ATOM 703 N N . ASP A 1 100 ? -14.879 8.746 27.556 1.00 84.25 100 ASP A N 1
ATOM 704 C CA . ASP A 1 100 ? -15.322 7.712 26.616 1.00 84.25 100 ASP A CA 1
ATOM 705 C C . ASP A 1 100 ? -15.387 8.235 25.176 1.00 84.25 100 ASP A C 1
ATOM 707 O O . ASP A 1 100 ? -14.945 7.556 24.252 1.00 84.25 100 ASP A O 1
ATOM 711 N N . GLU A 1 101 ? -15.850 9.469 24.969 1.00 86.56 101 GLU A N 1
ATOM 712 C CA . GLU A 1 101 ? -15.886 10.111 23.650 1.00 86.56 101 GLU A CA 1
ATOM 713 C C . GLU A 1 101 ? -14.474 10.348 23.087 1.00 86.56 101 GLU A C 1
ATOM 715 O O . GLU A 1 101 ? -14.218 10.112 21.904 1.00 86.56 101 GLU A O 1
ATOM 720 N N . SER A 1 102 ? -13.527 10.780 23.926 1.00 88.69 102 SER A N 1
ATOM 721 C CA . SER A 1 102 ? -12.132 10.990 23.510 1.00 88.69 102 SER A CA 1
ATOM 722 C C . SER A 1 102 ? -11.462 9.668 23.134 1.00 88.69 102 SER A C 1
ATOM 724 O O . SER A 1 102 ? -10.798 9.571 22.101 1.00 88.69 102 SER A O 1
ATOM 726 N N . ARG A 1 103 ? -11.696 8.625 23.937 1.00 90.75 103 ARG A N 1
ATOM 727 C CA . ARG A 1 103 ? -11.208 7.270 23.677 1.00 90.75 103 ARG A CA 1
ATOM 728 C C . ARG A 1 103 ? -11.837 6.677 22.416 1.00 90.75 103 ARG A C 1
ATOM 730 O O . ARG A 1 103 ? -11.126 6.107 21.592 1.00 90.75 103 ARG A O 1
ATOM 737 N N . LYS A 1 104 ? -13.144 6.868 22.214 1.00 90.56 104 LYS A N 1
ATOM 738 C CA . LYS A 1 104 ? -13.859 6.479 20.990 1.00 90.56 104 LYS A CA 1
ATOM 739 C C . LYS A 1 104 ? -13.229 7.115 19.759 1.00 90.56 104 LYS A C 1
ATOM 741 O O . LYS A 1 104 ? -12.927 6.403 18.806 1.00 90.56 104 LYS A O 1
ATOM 746 N N . ARG A 1 105 ? -12.971 8.426 19.789 1.00 91.50 105 ARG A N 1
ATOM 747 C CA . ARG A 1 105 ? -12.326 9.133 18.671 1.00 91.50 105 ARG A CA 1
ATOM 748 C C . ARG A 1 105 ? -10.928 8.623 18.381 1.00 91.50 105 ARG A C 1
ATOM 750 O O . ARG A 1 105 ? -10.606 8.449 17.214 1.00 91.50 105 ARG A O 1
ATOM 757 N N . TYR A 1 106 ? -10.133 8.357 19.416 1.00 93.62 106 TYR A N 1
ATOM 758 C CA . TYR A 1 106 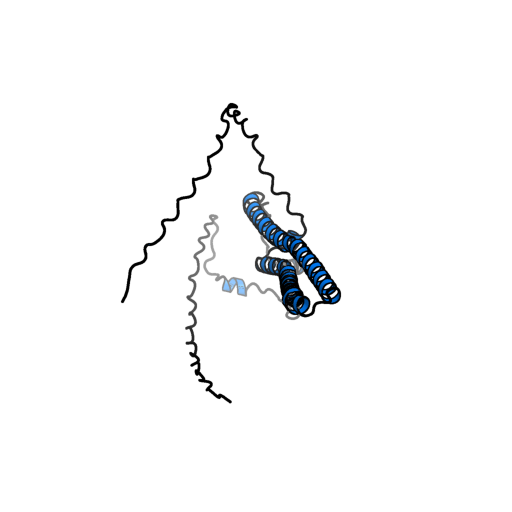? -8.802 7.779 19.248 1.00 93.62 106 TYR A CA 1
ATOM 759 C C . TYR A 1 106 ? -8.864 6.456 18.468 1.00 93.62 106 TYR A C 1
ATOM 761 O O . TYR A 1 106 ? -8.203 6.313 17.441 1.00 93.62 106 TYR A O 1
ATOM 769 N N . TRP A 1 107 ? -9.722 5.524 18.891 1.00 94.44 107 TRP A N 1
ATOM 770 C CA . TRP A 1 107 ? -9.862 4.224 18.228 1.00 94.44 107 TRP A CA 1
ATOM 771 C C . TRP A 1 107 ? -10.460 4.324 16.824 1.00 94.44 107 TRP A C 1
ATOM 773 O O . TRP A 1 107 ? -9.983 3.663 15.901 1.00 94.44 107 TRP A O 1
ATOM 783 N N . GLN A 1 108 ? -11.470 5.177 16.636 1.00 93.88 108 GLN A N 1
ATOM 784 C CA . GLN A 1 108 ? -12.049 5.445 15.319 1.00 93.88 108 GLN A CA 1
ATOM 785 C C . GLN A 1 108 ? -11.015 6.042 14.359 1.00 93.88 108 GLN A C 1
ATOM 787 O O . GLN A 1 108 ? -10.948 5.625 13.204 1.00 93.88 108 GLN A O 1
ATOM 792 N N . GLN A 1 109 ? -10.196 6.984 14.830 1.00 94.12 109 GLN A N 1
ATOM 793 C CA . GLN A 1 109 ? -9.132 7.595 14.043 1.00 94.12 109 GLN A CA 1
ATOM 794 C C . GLN A 1 109 ? -8.053 6.571 13.691 1.00 94.12 109 GLN A C 1
ATOM 796 O O . GLN A 1 109 ? -7.728 6.435 12.516 1.00 94.12 109 GLN A O 1
ATOM 801 N N . ALA A 1 110 ? -7.559 5.798 14.662 1.00 94.31 110 ALA A N 1
ATOM 802 C CA . ALA A 1 110 ? -6.564 4.755 14.416 1.00 94.31 110 ALA A CA 1
ATOM 803 C C . ALA A 1 110 ? -7.051 3.736 13.369 1.00 94.31 110 ALA A C 1
ATOM 805 O O . ALA A 1 110 ? -6.314 3.361 12.455 1.00 94.31 110 ALA A O 1
ATOM 806 N N . TYR A 1 111 ? -8.320 3.330 13.453 1.00 94.81 111 TYR A N 1
ATOM 807 C CA . TYR A 1 111 ? -8.935 2.424 12.485 1.00 94.81 111 TYR A CA 1
ATOM 808 C C . TYR A 1 111 ? -9.098 3.066 11.099 1.00 94.81 111 TYR A C 1
ATOM 810 O O . TYR A 1 111 ? -8.792 2.444 10.078 1.00 94.81 111 TYR A O 1
ATOM 818 N N . ALA A 1 112 ? -9.554 4.320 11.045 1.00 93.56 112 ALA A N 1
ATOM 819 C CA . ALA A 1 112 ? -9.697 5.065 9.799 1.00 93.56 112 ALA A CA 1
ATOM 820 C C . ALA A 1 112 ? -8.344 5.267 9.103 1.00 93.56 112 ALA A C 1
ATOM 822 O O . ALA A 1 112 ? -8.240 5.038 7.900 1.00 93.56 112 ALA A O 1
ATOM 823 N N . GLU A 1 113 ? -7.299 5.622 9.851 1.00 94.19 113 GLU A N 1
ATOM 824 C CA . GLU A 1 113 ? -5.934 5.766 9.345 1.00 94.19 113 GLU A CA 1
ATOM 825 C C . GLU A 1 113 ? -5.380 4.442 8.812 1.00 94.19 113 GLU A C 1
ATOM 827 O O . GLU A 1 113 ? -4.802 4.419 7.724 1.00 94.19 113 GLU A O 1
ATOM 832 N N . ALA A 1 114 ? -5.595 3.332 9.528 1.00 94.62 114 ALA A N 1
ATOM 833 C CA . ALA A 1 114 ? -5.184 2.008 9.067 1.00 94.62 114 ALA A CA 1
ATOM 834 C C . ALA A 1 114 ? -5.834 1.652 7.718 1.00 94.62 114 ALA A C 1
ATOM 836 O O . ALA A 1 114 ? -5.158 1.173 6.809 1.00 94.62 114 ALA A O 1
ATOM 837 N N . ARG A 1 115 ? -7.130 1.950 7.547 1.00 96.00 115 ARG A N 1
ATOM 838 C CA . ARG A 1 115 ? -7.844 1.720 6.281 1.00 96.00 115 ARG A CA 1
ATOM 839 C C . ARG A 1 115 ? -7.449 2.694 5.176 1.00 96.00 115 ARG A C 1
ATOM 841 O O . ARG A 1 115 ? -7.398 2.293 4.018 1.00 96.00 115 ARG A O 1
ATOM 848 N N . ALA A 1 116 ? -7.166 3.951 5.509 1.00 95.19 116 ALA A N 1
ATOM 849 C CA . ALA A 1 116 ? -6.846 4.992 4.535 1.00 95.19 116 ALA A CA 1
ATOM 850 C C . ALA A 1 116 ? -5.533 4.730 3.777 1.00 95.19 116 ALA A C 1
ATOM 852 O O . ALA A 1 116 ? -5.367 5.211 2.658 1.00 95.19 116 ALA A O 1
ATOM 853 N N . ARG A 1 117 ? -4.616 3.941 4.350 1.00 95.25 117 ARG A N 1
ATOM 854 C CA . ARG A 1 117 ? -3.343 3.566 3.706 1.00 95.25 117 ARG A CA 1
ATOM 855 C C . ARG A 1 117 ? -3.505 2.512 2.608 1.00 95.25 117 ARG A C 1
ATOM 857 O O . ARG A 1 117 ? -2.723 2.504 1.663 1.00 95.25 117 ARG A O 1
ATOM 864 N N . ILE A 1 118 ? -4.531 1.664 2.701 1.00 97.56 118 ILE A N 1
ATOM 865 C CA . ILE A 1 118 ? -4.796 0.577 1.746 1.00 97.56 118 ILE A CA 1
ATOM 866 C C . ILE A 1 118 ? -4.926 1.086 0.298 1.00 97.56 118 ILE A C 1
ATOM 868 O O . ILE A 1 118 ? -4.165 0.607 -0.539 1.00 97.56 118 ILE A O 1
ATOM 872 N N . PRO A 1 119 ? -5.793 2.065 -0.035 1.00 97.94 119 PRO A N 1
ATOM 873 C CA . PRO A 1 119 ? -5.958 2.499 -1.426 1.00 97.94 119 PRO A CA 1
ATOM 874 C C . PRO A 1 119 ? -4.686 3.117 -2.023 1.00 97.94 119 PRO A C 1
ATOM 876 O O . PRO A 1 119 ? -4.431 2.967 -3.216 1.00 97.94 119 PRO A O 1
ATOM 879 N N . ALA A 1 120 ? -3.869 3.794 -1.208 1.00 96.38 120 ALA A N 1
ATOM 880 C CA . ALA A 1 120 ? -2.588 4.331 -1.664 1.00 96.38 120 ALA A CA 1
ATOM 881 C C . ALA A 1 120 ? -1.616 3.202 -2.047 1.00 96.38 120 ALA A C 1
ATOM 883 O O . ALA A 1 120 ? -1.004 3.259 -3.114 1.00 96.38 120 ALA A O 1
ATOM 884 N N . GLN A 1 121 ? -1.539 2.150 -1.227 1.00 98.06 121 GLN A N 1
ATOM 885 C CA . GLN A 1 121 ? -0.716 0.976 -1.518 1.00 98.06 121 GLN A CA 1
ATOM 886 C C . GLN A 1 121 ? -1.243 0.182 -2.723 1.00 98.06 121 GLN A C 1
ATOM 888 O O . GLN A 1 121 ? -0.464 -0.280 -3.552 1.00 98.06 121 GLN A O 1
ATOM 893 N N . GLU A 1 122 ? -2.564 0.038 -2.861 1.00 98.31 122 GLU A N 1
ATOM 894 C CA . GLU A 1 122 ? -3.179 -0.625 -4.020 1.00 98.31 122 GLU A CA 1
ATOM 895 C C . GLU A 1 122 ? -2.839 0.099 -5.324 1.00 98.31 122 GLU A C 1
ATOM 897 O O . GLU A 1 122 ? -2.489 -0.548 -6.313 1.00 98.31 122 GLU A O 1
ATOM 902 N N . LYS A 1 123 ? -2.852 1.437 -5.310 1.00 98.50 123 LYS A N 1
ATOM 903 C CA . LYS A 1 123 ? -2.394 2.239 -6.446 1.00 98.50 123 LYS A CA 1
ATOM 904 C C . LYS A 1 123 ? -0.922 1.972 -6.766 1.00 98.50 123 LYS A C 1
ATOM 906 O O . LYS A 1 123 ? -0.598 1.732 -7.922 1.00 98.50 123 LYS A O 1
ATOM 911 N N . GLN A 1 124 ? -0.048 1.944 -5.761 1.00 98.00 124 GLN A N 1
ATOM 912 C CA . GLN A 1 124 ? 1.373 1.651 -5.968 1.00 98.00 124 GLN A CA 1
ATOM 913 C C . GLN A 1 124 ? 1.596 0.263 -6.589 1.00 98.00 124 GLN A C 1
ATOM 915 O O . GLN A 1 124 ? 2.421 0.112 -7.488 1.00 98.00 124 GLN A O 1
ATOM 920 N N . VAL A 1 125 ? 0.842 -0.753 -6.153 1.00 98.62 125 VAL A N 1
ATOM 921 C CA . VAL A 1 125 ? 0.887 -2.092 -6.762 1.00 98.62 125 VAL A CA 1
ATOM 922 C C . VAL A 1 125 ? 0.453 -2.044 -8.230 1.00 98.62 125 VAL A C 1
ATOM 924 O O . VAL A 1 125 ? 1.102 -2.672 -9.066 1.00 98.62 125 VAL A O 1
ATOM 927 N N . ALA A 1 126 ? -0.604 -1.296 -8.556 1.00 98.62 126 ALA A N 1
ATOM 928 C CA . ALA A 1 126 ? -1.085 -1.144 -9.930 1.00 98.62 126 ALA A CA 1
ATOM 929 C C . ALA A 1 126 ? -0.078 -0.403 -10.833 1.00 98.62 126 ALA A C 1
ATOM 931 O O . ALA A 1 126 ? 0.142 -0.805 -11.981 1.00 98.62 126 ALA A O 1
ATOM 932 N N . ASP A 1 127 ? 0.577 0.633 -10.307 1.00 98.44 127 ASP A N 1
ATOM 933 C CA . ASP A 1 127 ? 1.615 1.387 -11.015 1.00 98.44 127 ASP A CA 1
ATOM 934 C C . ASP A 1 127 ? 2.824 0.478 -11.322 1.00 98.44 127 ASP A C 1
ATOM 936 O O . ASP A 1 127 ? 3.251 0.377 -12.475 1.00 98.44 127 ASP A O 1
ATOM 940 N N . LEU A 1 128 ? 3.304 -0.289 -10.333 1.00 98.44 128 LEU A N 1
ATOM 941 C CA . LEU A 1 128 ? 4.401 -1.255 -10.504 1.00 98.44 128 LEU A CA 1
ATOM 942 C C . LEU A 1 128 ? 4.047 -2.400 -11.465 1.00 98.44 128 LEU A C 1
ATOM 944 O O . LEU A 1 128 ? 4.897 -2.859 -12.228 1.00 98.44 128 LEU A O 1
ATOM 948 N N . GLN A 1 129 ? 2.797 -2.870 -11.453 1.00 98.56 129 GLN A N 1
ATOM 949 C CA . GLN A 1 129 ? 2.308 -3.861 -12.418 1.00 98.56 129 GLN A CA 1
ATOM 950 C C . GLN A 1 129 ? 2.371 -3.329 -13.849 1.00 98.56 129 GLN A C 1
ATOM 952 O O . GLN A 1 129 ? 2.826 -4.037 -14.750 1.00 98.56 129 GLN A O 1
ATOM 957 N N . SER A 1 130 ? 1.942 -2.084 -14.045 1.00 98.69 130 SER A N 1
ATOM 958 C CA . SER A 1 130 ? 1.968 -1.421 -15.348 1.00 98.69 130 SER A CA 1
ATOM 959 C C . SER A 1 130 ? 3.403 -1.207 -15.831 1.00 98.69 130 SER A C 1
ATOM 961 O O . SER A 1 130 ? 3.710 -1.454 -16.997 1.00 98.69 130 SER A O 1
ATOM 963 N N . GLU A 1 131 ? 4.310 -0.820 -14.933 1.00 98.44 131 GLU A N 1
ATOM 964 C CA . GLU A 1 131 ? 5.730 -0.665 -15.245 1.00 98.44 131 GLU A CA 1
ATOM 965 C C . GLU A 1 131 ? 6.400 -1.994 -15.611 1.00 98.44 131 GLU A C 1
ATOM 967 O O . GLU A 1 131 ? 7.090 -2.069 -16.630 1.00 98.44 131 GLU A O 1
ATOM 972 N N . ALA A 1 132 ? 6.155 -3.059 -14.845 1.00 98.56 132 ALA A N 1
ATOM 973 C CA . ALA A 1 132 ? 6.678 -4.386 -15.155 1.00 98.56 132 ALA A CA 1
ATOM 974 C C . ALA A 1 132 ? 6.173 -4.893 -16.518 1.00 98.56 132 ALA A C 1
ATOM 976 O O . ALA A 1 132 ? 6.956 -5.434 -17.298 1.00 98.56 132 ALA A O 1
ATOM 977 N N . ALA A 1 133 ? 4.892 -4.672 -16.839 1.00 98.62 133 ALA A N 1
ATOM 978 C CA . ALA A 1 133 ? 4.326 -5.022 -18.141 1.00 98.62 133 ALA A CA 1
ATOM 979 C C . ALA A 1 133 ? 4.956 -4.209 -19.285 1.00 98.62 133 ALA A C 1
ATOM 981 O O . ALA A 1 133 ? 5.269 -4.767 -20.338 1.00 98.62 133 ALA A O 1
ATOM 982 N N . ARG A 1 134 ? 5.198 -2.909 -19.074 1.00 98.69 134 ARG A N 1
ATOM 983 C CA . ARG A 1 134 ? 5.892 -2.052 -20.045 1.00 98.69 134 ARG A CA 1
ATOM 984 C C . ARG A 1 134 ? 7.318 -2.540 -20.302 1.00 98.69 134 ARG A C 1
ATOM 986 O O . ARG A 1 134 ? 7.701 -2.695 -21.455 1.00 98.69 134 ARG A O 1
ATOM 993 N N . LEU A 1 135 ? 8.085 -2.822 -19.248 1.00 98.44 135 LEU A N 1
ATOM 994 C CA . LEU A 1 135 ? 9.465 -3.310 -19.363 1.00 98.44 135 LEU A CA 1
ATOM 995 C C . LEU A 1 135 ? 9.535 -4.681 -20.041 1.00 98.44 135 LEU A C 1
ATOM 997 O O . LEU A 1 135 ? 10.431 -4.919 -20.845 1.00 98.44 135 LEU A O 1
ATOM 1001 N N . GLN A 1 136 ? 8.565 -5.557 -19.776 1.00 98.25 136 GLN A N 1
ATOM 1002 C CA . GLN A 1 136 ? 8.430 -6.825 -20.486 1.00 98.25 136 GLN A CA 1
ATOM 1003 C C . GLN A 1 136 ? 8.197 -6.609 -21.988 1.00 98.25 136 GLN A C 1
ATOM 1005 O O . GLN A 1 136 ? 8.841 -7.258 -22.809 1.00 98.25 136 GLN A O 1
ATOM 1010 N N . GLN A 1 137 ? 7.295 -5.701 -22.368 1.00 98.56 137 GLN A N 1
ATOM 1011 C CA . GLN A 1 137 ? 7.064 -5.371 -23.778 1.00 98.56 137 GLN A CA 1
ATOM 1012 C C . GLN A 1 137 ? 8.317 -4.770 -24.425 1.00 98.56 137 GLN A C 1
ATOM 1014 O O . GLN A 1 137 ? 8.699 -5.198 -25.512 1.00 98.56 137 GLN A O 1
ATOM 1019 N N . ASP A 1 138 ? 8.987 -3.835 -23.745 1.00 98.19 138 ASP A N 1
ATOM 1020 C CA . ASP A 1 138 ? 10.241 -3.236 -24.210 1.00 98.19 138 ASP A CA 1
ATOM 1021 C C . ASP A 1 138 ? 11.336 -4.308 -24.392 1.00 98.19 138 ASP A C 1
ATOM 1023 O O . ASP A 1 138 ? 12.067 -4.264 -25.380 1.00 98.19 138 ASP A O 1
ATOM 1027 N N . PHE A 1 139 ? 11.402 -5.317 -23.511 1.00 98.19 139 PHE A N 1
ATOM 1028 C CA . PHE A 1 139 ? 12.348 -6.437 -23.609 1.00 98.19 139 PHE A CA 1
ATOM 1029 C C . PHE A 1 139 ? 12.150 -7.249 -24.895 1.00 98.19 139 PHE A C 1
ATOM 1031 O O . PHE A 1 139 ? 13.126 -7.581 -25.562 1.00 98.19 139 PHE A O 1
ATOM 1038 N N . TYR A 1 140 ? 10.903 -7.553 -25.269 1.00 97.12 140 TYR A N 1
ATOM 1039 C CA . TYR A 1 140 ? 10.610 -8.301 -26.499 1.00 97.12 140 TYR A CA 1
ATOM 1040 C C . TYR A 1 140 ? 10.631 -7.442 -27.765 1.00 97.12 140 TYR A C 1
ATOM 1042 O O . TYR A 1 140 ? 10.742 -7.987 -28.859 1.00 97.12 140 TYR A O 1
ATOM 1050 N N . ARG A 1 141 ? 10.518 -6.116 -27.635 1.00 98.25 141 ARG A N 1
ATOM 1051 C CA . ARG A 1 141 ? 10.570 -5.189 -28.772 1.00 98.25 141 ARG A CA 1
ATOM 1052 C C . ARG A 1 141 ? 12.000 -4.869 -29.212 1.00 98.25 141 ARG A C 1
ATOM 1054 O O . ARG A 1 141 ? 12.191 -4.463 -30.351 1.00 98.25 141 ARG A O 1
ATOM 1061 N N . TRP A 1 142 ? 12.983 -4.962 -28.316 1.00 96.31 142 TRP A N 1
ATOM 1062 C CA . TRP A 1 142 ? 14.355 -4.537 -28.602 1.00 96.31 142 TRP A CA 1
ATOM 1063 C C . TRP A 1 142 ? 15.205 -5.670 -29.193 1.00 96.31 142 TRP A C 1
ATOM 1065 O O . TRP A 1 142 ? 15.389 -6.708 -28.555 1.00 96.31 142 TRP A O 1
ATOM 1075 N N . ASP A 1 143 ? 15.761 -5.442 -30.388 1.00 96.81 143 ASP A N 1
ATOM 1076 C CA . ASP A 1 143 ? 16.555 -6.444 -31.114 1.00 96.81 143 ASP A CA 1
ATOM 1077 C C . ASP A 1 143 ? 18.001 -6.571 -30.605 1.00 96.81 143 ASP A C 1
ATOM 1079 O O . ASP A 1 143 ? 18.580 -7.652 -30.685 1.00 96.81 143 ASP A O 1
ATOM 1083 N N . ASP A 1 144 ? 18.590 -5.493 -30.067 1.00 97.94 144 ASP A N 1
ATOM 1084 C CA . ASP A 1 144 ? 19.962 -5.499 -29.537 1.00 97.94 144 ASP A CA 1
ATOM 1085 C C . ASP A 1 144 ? 20.052 -6.277 -28.205 1.00 97.94 144 ASP A C 1
ATOM 1087 O O . ASP A 1 144 ? 19.546 -5.795 -27.178 1.00 97.94 144 ASP A O 1
ATOM 1091 N N . PRO A 1 145 ? 20.738 -7.440 -28.172 1.00 97.38 145 PRO A N 1
ATOM 1092 C CA . PRO A 1 145 ? 20.865 -8.245 -26.962 1.00 97.38 145 PRO A CA 1
ATOM 1093 C C . PRO A 1 145 ? 21.639 -7.535 -25.850 1.00 97.38 145 PRO A C 1
ATOM 1095 O O . PRO A 1 145 ? 21.314 -7.714 -24.677 1.00 97.38 145 PRO A O 1
ATOM 1098 N N . ALA A 1 146 ? 22.637 -6.713 -26.192 1.00 98.19 146 ALA A N 1
ATOM 1099 C CA . ALA A 1 146 ? 23.473 -6.048 -25.197 1.00 98.19 146 ALA A CA 1
ATOM 1100 C C . ALA A 1 146 ? 22.660 -5.024 -24.394 1.00 98.19 146 ALA A C 1
ATOM 1102 O O . ALA A 1 146 ? 22.727 -4.999 -23.163 1.00 98.19 146 ALA A O 1
ATOM 1103 N N . TYR A 1 147 ? 21.837 -4.220 -25.073 1.00 97.81 147 TYR A N 1
ATOM 1104 C CA . TYR A 1 147 ? 20.943 -3.269 -24.414 1.00 97.81 147 TYR A CA 1
ATOM 1105 C C . TYR A 1 147 ? 19.827 -3.969 -23.630 1.00 97.81 147 TYR A C 1
ATOM 1107 O O . TYR A 1 147 ? 19.551 -3.627 -22.475 1.00 97.81 147 TYR A O 1
ATOM 1115 N N . ARG A 1 148 ? 19.205 -4.984 -24.238 1.00 98.06 148 ARG A N 1
ATOM 1116 C CA . ARG A 1 148 ? 18.114 -5.740 -23.623 1.00 98.06 148 ARG A CA 1
ATOM 1117 C C . ARG A 1 148 ? 18.546 -6.387 -22.306 1.00 98.06 148 ARG A C 1
ATOM 1119 O O . ARG A 1 148 ? 17.872 -6.219 -21.288 1.00 98.06 148 ARG A O 1
ATOM 1126 N N . ASP A 1 149 ? 19.681 -7.076 -22.313 1.00 98.06 149 ASP A N 1
ATOM 1127 C CA . ASP A 1 149 ? 20.152 -7.820 -21.147 1.00 98.06 149 ASP A CA 1
ATOM 1128 C C . ASP A 1 149 ? 20.910 -6.926 -20.149 1.00 98.06 149 ASP A C 1
ATOM 1130 O O . ASP A 1 149 ? 20.885 -7.198 -18.949 1.00 98.06 149 ASP A O 1
ATOM 1134 N N . GLY A 1 150 ? 21.540 -5.839 -20.610 1.00 98.12 150 GLY A N 1
ATOM 1135 C CA . GLY A 1 150 ? 22.286 -4.905 -19.760 1.00 98.12 150 GLY A CA 1
ATOM 1136 C C . GLY A 1 150 ? 21.432 -3.838 -19.067 1.00 98.12 150 GLY A C 1
ATOM 1137 O O . GLY A 1 150 ? 21.797 -3.374 -17.986 1.00 98.12 150 GLY A O 1
ATOM 1138 N N . VAL A 1 151 ? 20.299 -3.444 -19.660 1.00 98.38 151 VAL A N 1
ATOM 1139 C CA . VAL A 1 151 ? 19.478 -2.315 -19.180 1.00 98.38 151 VAL A CA 1
ATOM 1140 C C . VAL A 1 151 ? 18.044 -2.740 -18.879 1.00 98.38 151 VAL A C 1
ATOM 1142 O O . VAL A 1 151 ? 17.570 -2.524 -17.762 1.00 98.38 151 VAL A O 1
ATOM 1145 N N . ILE A 1 152 ? 17.355 -3.362 -19.843 1.00 98.12 152 ILE A N 1
ATOM 1146 C CA . ILE A 1 152 ? 15.917 -3.652 -19.718 1.00 98.12 152 ILE A CA 1
ATOM 1147 C C . ILE A 1 152 ? 15.671 -4.768 -18.703 1.00 98.12 152 ILE A C 1
ATOM 1149 O O . ILE A 1 152 ? 14.860 -4.601 -17.792 1.00 98.12 152 ILE A O 1
ATOM 1153 N N . LYS A 1 153 ? 16.392 -5.887 -18.815 1.00 98.00 153 LYS A N 1
ATOM 1154 C CA . LYS A 1 153 ? 16.215 -7.040 -17.925 1.00 98.00 153 LYS A CA 1
ATOM 1155 C C . LYS A 1 153 ? 16.464 -6.701 -16.447 1.00 98.00 153 LYS A C 1
ATOM 1157 O O . LYS A 1 153 ? 15.571 -6.968 -15.647 1.00 98.00 153 LYS A O 1
ATOM 1162 N N . PRO A 1 154 ? 17.567 -6.028 -16.054 1.00 98.69 154 PRO A N 1
ATOM 1163 C CA . PRO A 1 154 ? 17.760 -5.644 -14.658 1.00 98.69 154 PRO A CA 1
ATOM 1164 C C . PRO A 1 154 ? 16.690 -4.676 -14.144 1.00 98.69 154 PRO A C 1
ATOM 1166 O O . PRO A 1 154 ? 16.310 -4.748 -12.977 1.00 98.69 154 PRO A O 1
ATOM 1169 N N . ALA A 1 155 ? 16.202 -3.755 -14.983 1.00 98.50 155 ALA A N 1
ATOM 1170 C CA . ALA A 1 155 ? 15.106 -2.865 -14.604 1.00 98.50 155 ALA A CA 1
ATOM 1171 C C . ALA A 1 155 ? 13.803 -3.648 -14.379 1.00 98.50 155 ALA A C 1
ATOM 1173 O O . ALA A 1 155 ? 13.110 -3.412 -13.390 1.00 98.50 155 ALA A O 1
ATOM 1174 N N . TRP A 1 156 ? 13.505 -4.614 -15.251 1.00 98.44 156 TRP A N 1
ATOM 1175 C CA . TRP A 1 156 ? 12.338 -5.482 -15.125 1.00 98.44 156 TRP A CA 1
ATOM 1176 C C . TRP A 1 156 ? 12.399 -6.338 -13.856 1.00 98.44 156 TRP A C 1
ATOM 1178 O O . TRP A 1 156 ? 11.438 -6.357 -13.087 1.00 98.44 156 TRP A O 1
ATOM 1188 N N . ASP A 1 157 ? 13.548 -6.956 -13.575 1.00 98.50 157 ASP A N 1
ATOM 1189 C CA . ASP A 1 157 ? 13.763 -7.754 -12.364 1.00 98.50 157 ASP A CA 1
ATOM 1190 C C . ASP A 1 157 ? 13.559 -6.914 -11.089 1.00 98.50 157 ASP A C 1
ATOM 1192 O O . ASP A 1 157 ? 12.910 -7.360 -10.139 1.00 98.50 157 ASP A O 1
ATOM 1196 N N . ARG A 1 158 ? 14.042 -5.660 -11.070 1.00 98.69 158 ARG A N 1
ATOM 1197 C CA . ARG A 1 158 ? 13.792 -4.727 -9.955 1.00 98.69 158 ARG A CA 1
ATOM 1198 C C . ARG A 1 158 ? 12.311 -4.391 -9.807 1.00 98.69 158 ARG A C 1
ATOM 1200 O O . ARG A 1 158 ? 11.820 -4.397 -8.680 1.00 98.69 158 ARG A O 1
ATOM 1207 N N . ALA A 1 159 ? 11.603 -4.122 -10.905 1.00 98.50 159 ALA A N 1
ATOM 1208 C CA . ALA A 1 159 ? 10.169 -3.836 -10.870 1.00 98.50 159 ALA A CA 1
ATOM 1209 C C . ALA A 1 159 ? 9.373 -5.033 -10.322 1.00 98.50 159 ALA A C 1
ATOM 1211 O O . ALA A 1 159 ? 8.488 -4.858 -9.486 1.00 98.50 159 ALA A O 1
ATOM 1212 N N . LEU A 1 160 ? 9.730 -6.263 -10.711 1.00 98.56 160 LEU A N 1
ATOM 1213 C CA . LEU A 1 160 ? 9.126 -7.485 -10.168 1.00 98.56 160 LEU A CA 1
ATOM 1214 C C . LEU A 1 160 ? 9.414 -7.661 -8.671 1.00 98.56 160 LEU A C 1
ATOM 1216 O O . LEU A 1 160 ? 8.509 -8.019 -7.914 1.00 98.56 160 LEU A O 1
ATOM 1220 N N . ALA A 1 161 ? 10.642 -7.382 -8.229 1.00 98.62 161 ALA A N 1
ATOM 1221 C CA . ALA A 1 161 ? 11.003 -7.432 -6.814 1.00 98.62 161 ALA A CA 1
ATOM 1222 C C . ALA A 1 161 ? 10.225 -6.392 -5.986 1.00 98.62 161 ALA A C 1
ATOM 1224 O O . ALA A 1 161 ? 9.660 -6.730 -4.946 1.00 98.62 161 ALA A O 1
ATOM 1225 N N . GLN A 1 162 ? 10.134 -5.151 -6.472 1.00 98.31 162 GLN A N 1
ATOM 1226 C CA . GLN A 1 162 ? 9.351 -4.086 -5.837 1.00 98.31 162 GLN A CA 1
ATOM 1227 C C . GLN A 1 162 ? 7.862 -4.428 -5.788 1.00 98.31 162 GLN A C 1
ATOM 1229 O O . GLN A 1 162 ? 7.220 -4.227 -4.763 1.00 98.31 162 GLN A O 1
ATOM 1234 N N . LEU A 1 163 ? 7.316 -4.998 -6.862 1.00 98.38 163 LEU A N 1
ATOM 1235 C CA . LEU A 1 163 ? 5.931 -5.456 -6.921 1.00 98.38 163 LEU A CA 1
ATOM 1236 C C . LEU A 1 163 ? 5.657 -6.564 -5.902 1.00 98.38 163 LEU A C 1
ATOM 1238 O O . LEU A 1 163 ? 4.611 -6.555 -5.251 1.00 98.38 163 LEU A O 1
ATOM 1242 N N . ALA A 1 164 ? 6.575 -7.520 -5.753 1.00 98.56 164 ALA A N 1
ATOM 1243 C CA . ALA A 1 164 ? 6.447 -8.575 -4.755 1.00 98.56 164 ALA A CA 1
ATOM 1244 C C . ALA A 1 164 ? 6.445 -7.999 -3.332 1.00 98.56 164 ALA A C 1
ATOM 1246 O O . ALA A 1 164 ? 5.625 -8.407 -2.510 1.00 98.56 164 ALA A O 1
ATOM 1247 N N . GLU A 1 165 ? 7.317 -7.030 -3.053 1.00 98.44 165 GLU A N 1
ATOM 1248 C CA . GLU A 1 165 ? 7.386 -6.386 -1.743 1.00 98.44 165 GLU A CA 1
ATOM 1249 C C . GLU A 1 165 ? 6.152 -5.522 -1.457 1.00 98.44 165 GLU A C 1
ATOM 1251 O O . GLU A 1 165 ? 5.511 -5.690 -0.422 1.00 98.44 165 GLU A O 1
ATOM 1256 N N . ALA A 1 166 ? 5.724 -4.701 -2.420 1.00 98.25 166 ALA A N 1
ATOM 1257 C CA . ALA A 1 166 ? 4.526 -3.876 -2.300 1.00 98.25 166 ALA A CA 1
ATOM 1258 C C . ALA A 1 166 ? 3.265 -4.718 -2.047 1.00 98.25 166 ALA A C 1
ATOM 1260 O O . ALA A 1 166 ? 2.395 -4.311 -1.276 1.00 98.25 166 ALA A O 1
ATOM 1261 N N . LYS A 1 167 ? 3.174 -5.916 -2.645 1.00 98.44 167 LYS A N 1
ATOM 1262 C CA . LYS A 1 167 ? 2.092 -6.875 -2.372 1.00 98.44 167 LYS A CA 1
ATOM 1263 C C . LYS A 1 167 ? 2.148 -7.442 -0.956 1.00 98.44 167 LYS A C 1
ATOM 1265 O O . LYS A 1 167 ? 1.104 -7.547 -0.320 1.00 98.44 167 LYS A O 1
ATOM 1270 N N . LYS A 1 168 ? 3.329 -7.799 -0.442 1.00 98.44 168 LYS A N 1
ATOM 1271 C CA . LYS A 1 168 ? 3.461 -8.244 0.958 1.00 98.44 168 LYS A CA 1
ATOM 1272 C C . LYS A 1 168 ? 3.055 -7.138 1.926 1.00 98.44 168 LYS A C 1
ATOM 1274 O O . LYS A 1 168 ? 2.349 -7.406 2.894 1.00 98.44 168 LYS A O 1
ATOM 1279 N N . GLU A 1 169 ? 3.473 -5.907 1.653 1.00 97.50 169 GLU A N 1
ATOM 1280 C CA . GLU A 1 169 ? 3.109 -4.745 2.459 1.00 97.50 169 GLU A CA 1
ATOM 1281 C C . GLU A 1 169 ? 1.604 -4.466 2.397 1.00 97.50 169 GLU A C 1
ATOM 1283 O O . GLU A 1 169 ? 0.991 -4.216 3.431 1.00 97.50 169 GLU A O 1
ATOM 1288 N N . LEU A 1 170 ? 0.973 -4.604 1.226 1.00 97.94 170 LEU A N 1
ATOM 1289 C CA . LEU A 1 170 ? -0.482 -4.515 1.093 1.00 97.94 170 LEU A CA 1
ATOM 1290 C C . LEU A 1 170 ? -1.196 -5.556 1.967 1.00 97.94 170 LEU A C 1
ATOM 1292 O O . LEU A 1 170 ? -2.148 -5.221 2.667 1.00 97.94 170 LEU A O 1
ATOM 1296 N N . GLU A 1 171 ? -0.724 -6.803 1.975 1.00 97.69 171 GLU A N 1
ATOM 1297 C CA . GLU A 1 171 ? -1.271 -7.855 2.839 1.00 97.69 171 GLU A CA 1
ATOM 1298 C C . GLU A 1 171 ? -1.049 -7.561 4.332 1.00 97.69 171 GLU A C 1
ATOM 1300 O O . GLU A 1 171 ? -1.925 -7.825 5.158 1.00 97.69 171 GLU A O 1
ATOM 1305 N N . ALA A 1 172 ? 0.088 -6.967 4.701 1.00 96.81 172 ALA A N 1
ATOM 1306 C CA . ALA A 1 172 ? 0.332 -6.511 6.068 1.00 96.81 172 ALA A CA 1
ATOM 1307 C C . ALA A 1 172 ? -0.608 -5.355 6.462 1.00 96.81 172 ALA A C 1
ATOM 1309 O O . ALA A 1 172 ? -1.200 -5.379 7.542 1.00 96.81 172 ALA A O 1
ATOM 1310 N N . LEU A 1 173 ? -0.809 -4.380 5.571 1.00 96.50 173 LEU A N 1
ATOM 1311 C CA . LEU A 1 173 ? -1.723 -3.253 5.771 1.00 96.50 173 LEU A CA 1
ATOM 1312 C C . LEU A 1 173 ? -3.180 -3.705 5.871 1.00 96.50 173 LEU A C 1
ATOM 1314 O O . LEU A 1 173 ? -3.912 -3.186 6.709 1.00 96.50 173 LEU A O 1
ATOM 1318 N N . ARG A 1 174 ? -3.596 -4.703 5.085 1.00 96.56 174 ARG A N 1
ATOM 1319 C CA . ARG A 1 174 ? -4.942 -5.296 5.159 1.00 96.56 174 ARG A CA 1
ATOM 1320 C C . ARG A 1 174 ? -5.244 -5.909 6.525 1.00 96.56 174 ARG A C 1
ATOM 1322 O O . ARG A 1 174 ? -6.384 -5.840 6.969 1.00 96.56 174 ARG A O 1
ATOM 1329 N N . LYS A 1 175 ? -4.226 -6.428 7.216 1.00 96.88 175 LYS A N 1
ATOM 1330 C CA . LYS A 1 175 ? -4.336 -6.931 8.597 1.00 96.88 175 LYS A CA 1
ATOM 1331 C C . LYS A 1 175 ? -4.294 -5.817 9.647 1.00 96.88 175 LYS A C 1
ATOM 1333 O O . LYS A 1 175 ? -4.744 -6.019 10.770 1.00 96.88 175 LYS A O 1
ATOM 1338 N N . GLY A 1 176 ? -3.783 -4.633 9.307 1.00 94.44 176 GLY A N 1
ATOM 1339 C CA . GLY A 1 176 ? -3.681 -3.485 10.215 1.00 94.44 176 GLY A CA 1
ATOM 1340 C C . GLY A 1 176 ? -4.998 -3.126 10.925 1.00 94.44 176 GLY A C 1
ATOM 1341 O O . GLY A 1 176 ? -5.000 -3.026 12.152 1.00 94.44 176 GLY A O 1
ATOM 1342 N N . PRO A 1 177 ? -6.131 -2.989 10.208 1.00 94.75 177 PRO A N 1
ATOM 1343 C CA . PRO A 1 177 ? -7.441 -2.759 10.815 1.00 94.75 177 PRO A CA 1
ATOM 1344 C C . PRO A 1 177 ? -7.843 -3.829 11.840 1.00 94.75 177 PRO A C 1
ATOM 1346 O O . PRO A 1 177 ? -8.379 -3.489 12.891 1.00 94.75 177 PRO A O 1
ATOM 1349 N N . GLU A 1 178 ? -7.549 -5.105 11.579 1.00 94.56 178 GLU A N 1
ATOM 1350 C CA . GLU A 1 178 ? -7.847 -6.208 12.505 1.00 94.56 178 GLU A CA 1
ATOM 1351 C C . GLU A 1 178 ? -7.001 -6.123 13.779 1.00 94.56 178 GLU A C 1
ATOM 1353 O O . GLU A 1 178 ? -7.504 -6.362 14.875 1.00 94.56 178 GLU A O 1
ATOM 1358 N N . VAL A 1 179 ? -5.734 -5.716 13.660 1.00 95.81 179 VAL A N 1
ATOM 1359 C CA . VAL A 1 179 ? -4.857 -5.480 14.817 1.00 95.81 179 VAL A CA 1
ATOM 1360 C C . VAL A 1 179 ? -5.400 -4.349 15.693 1.00 95.81 179 VAL A C 1
ATOM 1362 O O . VAL A 1 179 ? -5.386 -4.472 16.918 1.00 95.81 179 VAL A O 1
ATOM 1365 N N . VAL A 1 180 ? -5.919 -3.274 15.087 1.00 95.06 180 VAL A N 1
ATOM 1366 C CA . VAL A 1 180 ? -6.557 -2.169 15.823 1.00 95.06 180 VAL A CA 1
ATOM 1367 C C . VAL A 1 180 ? -7.816 -2.649 16.548 1.00 95.06 180 VAL A C 1
ATOM 1369 O O . VAL A 1 180 ? -7.993 -2.320 17.718 1.00 95.06 180 VAL A O 1
ATOM 1372 N N . LEU A 1 181 ? -8.656 -3.461 15.898 1.00 94.00 181 LEU A N 1
ATOM 1373 C CA . LEU A 1 181 ? -9.845 -4.044 16.531 1.00 94.00 181 LEU A CA 1
ATOM 1374 C C . LEU A 1 181 ? -9.468 -4.951 17.709 1.00 94.00 181 LEU A C 1
ATOM 1376 O O . LEU A 1 181 ? -9.993 -4.779 18.802 1.00 94.00 181 LEU A O 1
ATOM 1380 N N . ALA A 1 182 ? -8.491 -5.842 17.533 1.00 94.50 182 ALA A N 1
ATOM 1381 C CA . ALA A 1 182 ? -8.024 -6.719 18.604 1.00 94.50 182 ALA A CA 1
ATOM 1382 C C . ALA A 1 182 ? -7.407 -5.942 19.783 1.00 94.50 182 ALA A C 1
ATOM 1384 O O . ALA A 1 182 ? -7.550 -6.345 20.938 1.00 94.50 182 ALA A O 1
ATOM 1385 N N . ALA A 1 183 ? -6.708 -4.834 19.515 1.00 93.62 183 ALA A N 1
ATOM 1386 C CA . ALA A 1 183 ? -6.189 -3.951 20.557 1.00 93.62 183 ALA A CA 1
ATOM 1387 C C . ALA A 1 183 ? -7.324 -3.247 21.316 1.00 93.62 183 ALA A C 1
ATOM 1389 O O .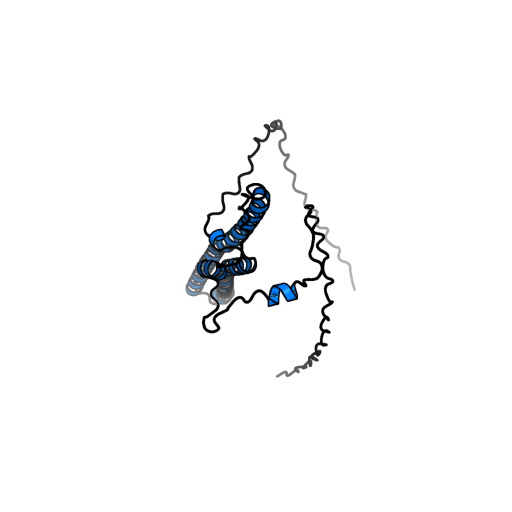 ALA A 1 183 ? -7.300 -3.201 22.545 1.00 93.62 183 ALA A O 1
ATOM 1390 N N . ALA A 1 184 ? -8.342 -2.776 20.599 1.00 93.50 184 ALA A N 1
ATOM 1391 C CA . ALA A 1 184 ? -9.512 -2.140 21.184 1.00 93.50 184 ALA A CA 1
ATOM 1392 C C . ALA A 1 184 ? -10.341 -3.119 22.037 1.00 93.50 184 ALA A C 1
ATOM 1394 O O . ALA A 1 184 ? -10.741 -2.779 23.152 1.00 93.50 184 ALA A O 1
ATOM 1395 N N . ASP A 1 185 ? -10.524 -4.356 21.570 1.00 93.19 185 ASP A N 1
ATOM 1396 C CA . ASP A 1 185 ? -11.228 -5.411 22.305 1.00 93.19 185 ASP A CA 1
ATOM 1397 C C . ASP A 1 185 ? -10.534 -5.729 23.639 1.00 93.19 185 ASP A C 1
ATOM 1399 O O . ASP A 1 185 ? -11.188 -5.821 24.679 1.00 93.19 185 ASP A O 1
ATOM 1403 N N . ARG A 1 186 ? -9.193 -5.823 23.644 1.00 95.25 186 ARG A N 1
ATOM 1404 C CA . ARG A 1 186 ? -8.394 -5.997 24.879 1.00 95.25 186 ARG A CA 1
ATOM 1405 C C . ARG A 1 186 ? -8.576 -4.846 25.863 1.00 95.25 186 ARG A C 1
ATOM 1407 O O . ARG A 1 186 ? -8.444 -5.032 27.068 1.00 95.25 186 ARG A O 1
ATOM 1414 N N . GLU A 1 187 ? -8.877 -3.667 25.344 1.00 91.94 187 GLU A N 1
ATOM 1415 C CA . GLU A 1 187 ? -9.106 -2.448 26.103 1.00 91.94 187 GLU A CA 1
ATOM 1416 C C . GLU A 1 187 ? -10.568 -2.257 26.548 1.00 91.94 187 GLU A C 1
ATOM 1418 O O . GLU A 1 187 ? -10.886 -1.263 27.213 1.00 91.94 187 GLU A O 1
ATOM 1423 N N . GLY A 1 188 ? -11.447 -3.216 26.237 1.00 92.38 188 GLY A N 1
ATOM 1424 C CA . GLY A 1 188 ? -12.864 -3.182 26.598 1.00 92.38 188 GLY A CA 1
ATOM 1425 C C . GLY A 1 188 ? -13.683 -2.216 25.743 1.00 92.38 188 GLY A C 1
ATOM 1426 O O . GLY A 1 188 ? -14.737 -1.751 26.177 1.00 92.38 188 GLY A O 1
ATOM 1427 N N . VAL A 1 189 ? -13.198 -1.878 24.547 1.00 92.44 189 VAL A N 1
ATOM 1428 C CA . VAL A 1 189 ? -13.912 -1.018 23.602 1.00 92.44 189 VAL A CA 1
ATOM 1429 C C . VAL A 1 189 ? -15.060 -1.807 22.967 1.00 92.44 189 VAL A C 1
ATOM 1431 O O . VAL A 1 189 ? -14.825 -2.860 22.380 1.00 92.44 189 VAL A O 1
ATOM 1434 N N . PRO A 1 190 ? -16.312 -1.329 23.032 1.00 89.06 190 PRO A N 1
ATOM 1435 C CA . PRO A 1 190 ? -17.422 -2.036 22.415 1.00 89.06 190 PRO A CA 1
ATOM 1436 C C . PRO A 1 190 ? -17.363 -1.930 20.876 1.00 89.06 190 PRO A C 1
ATOM 1438 O O . PRO A 1 190 ? -17.097 -0.854 20.331 1.00 89.06 190 PRO A O 1
ATOM 1441 N N . PRO A 1 191 ? -17.726 -2.998 20.139 1.00 83.75 191 PRO A N 1
ATOM 1442 C CA . PRO A 1 191 ? -17.610 -3.051 18.676 1.00 83.75 191 PRO A CA 1
ATOM 1443 C C . PRO A 1 191 ? -18.496 -2.025 17.947 1.00 83.75 191 PRO A C 1
ATOM 1445 O O . PRO A 1 191 ? -18.267 -1.704 16.780 1.00 83.75 191 PRO A O 1
ATOM 1448 N N . GLY A 1 192 ? -19.508 -1.473 18.627 1.00 87.62 192 GLY A N 1
ATOM 1449 C CA . GLY A 1 192 ? -20.349 -0.396 18.099 1.00 87.62 192 GLY A CA 1
ATOM 1450 C C . GLY A 1 192 ? -19.591 0.908 17.832 1.00 87.62 192 GLY A C 1
ATOM 1451 O O . GLY A 1 192 ? -20.047 1.710 17.021 1.00 87.62 192 GLY A O 1
ATOM 1452 N N . TRP A 1 193 ? -18.421 1.114 18.447 1.00 88.38 193 TRP A N 1
ATOM 1453 C CA . TRP A 1 193 ? -17.642 2.344 18.281 1.00 88.38 193 TRP A CA 1
ATOM 1454 C C . TRP A 1 193 ? -17.066 2.515 16.873 1.00 88.38 193 TRP A C 1
ATOM 1456 O O . TRP A 1 193 ? -16.864 3.645 16.450 1.00 88.38 193 TRP A O 1
ATOM 1466 N N . PHE A 1 194 ? -16.870 1.443 16.106 1.00 88.56 194 PHE A N 1
ATOM 1467 C CA . PHE A 1 194 ? -16.243 1.511 14.776 1.00 88.56 194 PHE A CA 1
ATOM 1468 C C . PHE A 1 194 ? -17.229 1.691 13.614 1.00 88.56 194 PHE A C 1
ATOM 1470 O O . PHE A 1 194 ? -16.806 1.907 12.480 1.00 88.56 194 PHE A O 1
ATOM 1477 N N . ARG A 1 195 ? -18.541 1.572 13.865 1.00 84.44 195 ARG A N 1
ATOM 1478 C CA . ARG A 1 195 ? -19.574 1.631 12.812 1.00 84.44 195 ARG A CA 1
ATOM 1479 C C . ARG A 1 195 ? -19.939 3.051 12.408 1.00 84.44 195 ARG A C 1
ATOM 1481 O O . ARG A 1 195 ? -20.423 3.274 11.303 1.00 84.44 195 ARG A O 1
ATOM 1488 N N . GLU A 1 196 ? -19.753 3.988 13.325 1.00 76.88 196 GLU A N 1
ATOM 1489 C CA . GLU A 1 196 ? -20.162 5.369 13.136 1.00 76.88 196 GLU A CA 1
ATOM 1490 C C . GLU A 1 196 ? -19.073 6.129 12.373 1.00 76.88 196 GLU A C 1
ATOM 1492 O O . GLU A 1 196 ? -17.903 6.051 12.763 1.00 76.88 196 GLU A O 1
ATOM 1497 N N . PRO A 1 197 ? -19.420 6.857 11.295 1.00 70.81 197 PRO A N 1
ATOM 1498 C CA . PRO A 1 197 ? -18.464 7.735 10.643 1.00 70.81 197 PRO A CA 1
ATOM 1499 C C . PRO A 1 197 ? -17.950 8.730 11.681 1.00 70.81 197 PRO A C 1
ATOM 1501 O O . PRO A 1 197 ? -18.749 9.347 12.391 1.00 70.81 197 PRO A O 1
ATOM 1504 N N . LEU A 1 198 ? -16.621 8.845 11.791 1.00 69.50 198 LEU A N 1
AT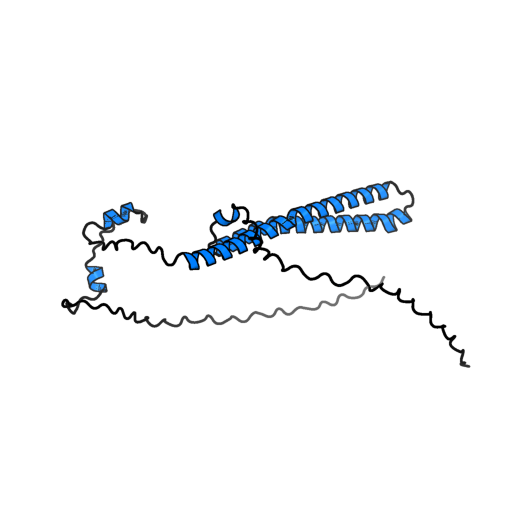OM 1505 C CA . LEU A 1 198 ? -15.977 9.796 12.693 1.00 69.50 198 LEU A CA 1
ATOM 1506 C C . LEU A 1 198 ? -16.636 11.161 12.439 1.00 69.50 198 LEU A C 1
ATOM 1508 O O . LEU A 1 198 ? -16.586 11.633 11.295 1.00 69.50 198 LEU A O 1
ATOM 1512 N N . PRO A 1 199 ? -17.307 11.771 13.437 1.00 65.06 199 PRO A N 1
ATOM 1513 C CA . PRO A 1 199 ? -17.908 13.077 13.238 1.00 65.06 199 PRO A CA 1
ATOM 1514 C C . PRO A 1 199 ? -16.807 14.001 12.719 1.00 65.06 199 PRO A C 1
ATOM 1516 O O . PRO A 1 199 ? -15.687 13.921 13.241 1.00 65.06 199 PRO A O 1
ATOM 1519 N N . PRO A 1 200 ? -17.079 14.830 11.689 1.00 64.62 200 PRO A N 1
ATOM 1520 C CA . PRO A 1 200 ? -16.068 15.724 11.149 1.00 64.62 200 PRO A CA 1
ATOM 1521 C C . PRO A 1 200 ? -15.479 16.455 12.340 1.00 64.62 200 PRO A C 1
ATOM 1523 O O . PRO A 1 200 ? -16.244 17.036 13.120 1.00 64.62 200 PRO A O 1
ATOM 1526 N N . ALA A 1 201 ? -14.160 16.302 12.537 1.00 58.81 201 ALA A N 1
ATOM 1527 C CA . ALA A 1 201 ? -13.445 16.903 13.652 1.00 58.81 201 ALA A CA 1
ATOM 1528 C C . ALA A 1 201 ? -13.966 18.323 13.727 1.00 58.81 201 ALA A C 1
ATOM 1530 O O . ALA A 1 201 ? -13.800 19.033 12.735 1.00 58.81 201 ALA A O 1
ATOM 1531 N N . ARG A 1 202 ? -14.737 18.645 14.790 1.00 51.50 202 ARG A N 1
ATOM 1532 C CA . ARG A 1 202 ? -15.454 19.920 14.912 1.00 51.50 202 ARG A CA 1
ATOM 1533 C C . ARG A 1 202 ? -14.442 20.939 14.464 1.00 51.50 202 ARG A C 1
ATOM 1535 O O . ARG A 1 202 ? -13.451 21.099 15.174 1.00 51.50 202 ARG A O 1
ATOM 1542 N N . ALA A 1 203 ? -14.639 21.500 13.268 1.00 47.34 203 ALA A N 1
ATOM 1543 C CA . ALA A 1 203 ? -13.769 22.527 12.754 1.00 47.34 203 ALA A CA 1
ATOM 1544 C C . ALA A 1 203 ? -13.887 23.569 13.844 1.00 47.34 203 ALA A C 1
ATOM 1546 O O . ALA A 1 203 ? -14.969 24.141 14.027 1.00 47.34 203 ALA A O 1
ATOM 1547 N N . GLY A 1 204 ? -12.869 23.632 14.713 1.00 45.59 204 GLY A N 1
ATOM 1548 C CA . GLY A 1 204 ? -12.867 24.550 15.830 1.00 45.59 204 GLY A CA 1
ATOM 1549 C C . GLY A 1 204 ? -13.226 25.852 15.174 1.00 45.59 204 GLY A C 1
ATOM 1550 O O . GLY A 1 204 ? -12.608 26.151 14.149 1.00 45.59 204 GLY A O 1
ATOM 1551 N N . ARG A 1 205 ? -14.321 26.485 15.634 1.00 44.78 205 ARG A N 1
ATOM 1552 C CA . ARG A 1 205 ? -14.802 27.747 15.074 1.00 44.78 205 ARG A CA 1
ATOM 1553 C C . ARG A 1 205 ? -13.556 28.498 14.678 1.00 44.78 205 ARG A C 1
ATOM 1555 O O . ARG A 1 205 ? -12.756 28.828 15.556 1.00 44.78 205 ARG A O 1
ATOM 1562 N N . VAL A 1 206 ? -13.357 28.664 13.377 1.00 43.72 206 VAL A N 1
ATOM 1563 C CA . VAL A 1 206 ? -12.419 29.654 12.907 1.00 43.72 206 VAL A CA 1
ATOM 1564 C C . VAL A 1 206 ? -13.046 30.911 13.475 1.00 43.72 206 VAL A C 1
ATOM 1566 O O . VAL A 1 206 ? -14.061 31.387 12.973 1.00 43.72 206 VAL A O 1
ATOM 1569 N N . GLN A 1 207 ? -12.561 31.342 14.643 1.00 47.53 207 GLN A N 1
ATOM 1570 C CA . GLN A 1 207 ? -12.756 32.702 15.089 1.00 47.53 207 GLN A CA 1
ATOM 1571 C C . GLN A 1 207 ? -12.374 33.495 13.847 1.00 47.53 207 GLN A C 1
ATOM 1573 O O . GLN A 1 207 ? -11.266 33.257 13.348 1.00 47.53 207 GLN A O 1
ATOM 1578 N N . PRO A 1 208 ? -13.286 34.289 13.258 1.00 47.66 208 PRO A N 1
ATOM 1579 C CA . PRO A 1 208 ? -12.919 35.119 12.130 1.00 47.66 208 PRO A CA 1
ATOM 1580 C C . PRO A 1 208 ? -11.661 35.846 12.573 1.00 47.66 208 PRO A C 1
ATOM 1582 O O . PRO A 1 208 ? -11.672 36.568 13.572 1.00 47.66 208 PRO A O 1
ATOM 1585 N N . ARG A 1 209 ? -10.544 35.514 11.921 1.00 48.59 209 ARG A N 1
ATOM 1586 C CA . ARG A 1 209 ? -9.272 36.160 12.190 1.00 48.59 209 ARG A CA 1
ATOM 1587 C C . ARG A 1 209 ? -9.584 37.648 12.040 1.00 48.59 209 ARG A C 1
ATOM 1589 O O . ARG A 1 209 ? -10.136 37.997 10.991 1.00 48.59 209 ARG A O 1
ATOM 1596 N N . PRO A 1 210 ? -9.342 38.499 13.055 1.00 60.16 210 PRO A N 1
ATOM 1597 C CA . PRO A 1 210 ? -9.504 39.931 12.859 1.00 60.16 210 PRO A CA 1
ATOM 1598 C C . PRO A 1 210 ? -8.735 40.293 11.582 1.00 60.16 210 PRO A C 1
ATOM 1600 O O . PRO A 1 210 ? -7.655 39.721 11.373 1.00 60.16 210 PRO A O 1
ATOM 1603 N N . PRO A 1 211 ? -9.323 41.104 10.683 1.00 58.25 211 PRO A N 1
ATOM 1604 C CA . PRO A 1 211 ? -8.734 41.392 9.385 1.00 58.25 211 PRO A CA 1
ATOM 1605 C C . PRO A 1 211 ? -7.291 41.819 9.610 1.00 58.25 211 PRO A C 1
ATOM 1607 O O . PRO A 1 211 ? -7.028 42.809 10.289 1.00 58.25 211 PRO A O 1
ATOM 1610 N N . GLN A 1 212 ? -6.355 41.007 9.117 1.00 53.84 212 GLN A N 1
ATOM 1611 C CA . GLN A 1 212 ? -4.968 41.418 9.106 1.00 53.84 212 GLN A CA 1
ATOM 1612 C C . GLN A 1 212 ? -4.893 42.607 8.164 1.00 53.84 212 GLN A C 1
ATOM 1614 O O . GLN A 1 212 ? -5.239 42.486 6.987 1.00 53.84 212 GLN A O 1
ATOM 1619 N N . GLU A 1 213 ? -4.504 43.751 8.719 1.00 49.97 213 GLU A N 1
ATOM 1620 C CA . GLU A 1 213 ? -4.096 44.918 7.960 1.00 49.97 213 GLU A CA 1
ATOM 1621 C C . GLU A 1 213 ? -3.145 44.457 6.859 1.00 49.97 213 GLU A C 1
ATOM 1623 O O . GLU A 1 213 ? -2.118 43.819 7.101 1.00 49.97 213 GLU A O 1
ATOM 1628 N N . THR A 1 214 ? -3.547 44.718 5.622 1.00 53.44 214 THR A N 1
ATOM 1629 C CA . THR A 1 214 ? -2.732 44.488 4.440 1.00 53.44 214 THR A CA 1
ATOM 1630 C C . THR A 1 214 ? -1.392 45.205 4.611 1.00 53.44 214 THR A C 1
ATOM 1632 O O . THR A 1 214 ? -1.403 46.421 4.829 1.00 53.44 214 THR A O 1
ATOM 1635 N N . PRO A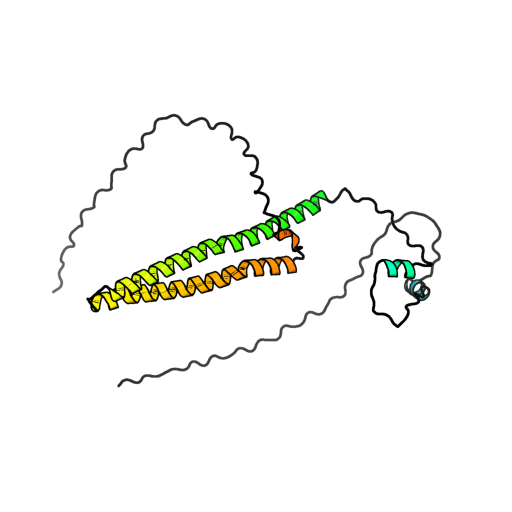 1 215 ? -0.242 44.520 4.485 1.00 63.75 215 PRO A N 1
ATOM 1636 C CA . PRO A 1 215 ? 1.027 45.219 4.359 1.00 63.75 215 PRO A CA 1
ATOM 1637 C C . PRO A 1 215 ? 1.008 46.070 3.074 1.00 63.75 215 PRO A C 1
ATOM 1639 O O . PRO A 1 215 ? 0.434 45.640 2.067 1.00 63.75 215 PRO A O 1
ATOM 1642 N N . PRO A 1 216 ? 1.594 47.280 3.089 1.00 66.88 216 PRO A N 1
ATOM 1643 C CA . PRO A 1 216 ? 1.557 48.183 1.946 1.00 66.88 216 PRO A CA 1
ATOM 1644 C C . PRO A 1 216 ? 2.259 47.569 0.721 1.00 66.88 216 PRO A C 1
ATOM 1646 O O . PRO A 1 216 ? 3.286 46.897 0.865 1.00 66.88 216 PRO A O 1
ATOM 1649 N N . PRO A 1 217 ? 1.744 47.807 -0.498 1.00 58.22 217 PRO A N 1
ATOM 1650 C CA . PRO A 1 217 ? 2.385 47.353 -1.722 1.00 58.22 217 PRO A CA 1
ATOM 1651 C C . PRO A 1 217 ? 3.646 48.182 -1.978 1.00 58.22 217 PRO A C 1
ATOM 1653 O O . PRO A 1 217 ? 3.562 49.384 -2.219 1.00 58.22 217 PRO A O 1
ATOM 1656 N N . GLY A 1 218 ? 4.819 47.547 -1.963 1.00 58.91 218 GLY A N 1
ATOM 1657 C CA . GLY A 1 218 ? 6.024 48.200 -2.472 1.00 58.91 218 GLY A CA 1
ATOM 1658 C C . GLY A 1 218 ? 7.347 47.724 -1.899 1.00 58.91 218 GLY A C 1
ATOM 1659 O O . GLY A 1 218 ? 8.082 48.534 -1.353 1.00 58.91 218 GLY A O 1
ATOM 1660 N N . THR A 1 219 ? 7.715 46.459 -2.092 1.00 50.72 219 THR A N 1
ATOM 1661 C CA . THR A 1 219 ? 9.138 46.099 -2.201 1.00 50.72 219 THR A CA 1
ATOM 1662 C C . THR A 1 219 ? 9.315 45.029 -3.270 1.00 50.72 219 THR A C 1
ATOM 1664 O O . THR A 1 219 ? 9.126 43.835 -3.061 1.00 50.72 219 THR A O 1
ATOM 1667 N N . THR A 1 220 ? 9.666 45.492 -4.467 1.00 60.75 220 THR A N 1
ATOM 1668 C CA . THR A 1 220 ? 10.198 44.673 -5.555 1.00 60.75 220 THR A CA 1
ATOM 1669 C C . THR A 1 220 ? 11.415 43.888 -5.046 1.00 60.75 220 THR A C 1
ATOM 1671 O O . THR A 1 220 ? 12.373 44.513 -4.584 1.00 60.75 220 THR A O 1
ATOM 1674 N N . PRO A 1 221 ? 11.436 42.546 -5.118 1.00 53.56 221 PRO A N 1
ATOM 1675 C CA . PRO A 1 221 ? 12.642 41.790 -4.822 1.00 53.56 221 PRO A CA 1
ATOM 1676 C C . PRO A 1 221 ? 13.669 42.018 -5.938 1.00 53.56 221 PRO A C 1
ATOM 1678 O O . PRO A 1 221 ? 13.499 41.583 -7.075 1.00 53.56 221 PRO A O 1
ATOM 1681 N N . THR A 1 222 ? 14.745 42.725 -5.598 1.00 64.12 222 THR A N 1
ATOM 1682 C CA . THR A 1 222 ? 15.944 42.888 -6.426 1.00 64.12 222 THR A CA 1
ATOM 1683 C C . THR A 1 222 ? 16.497 41.516 -6.838 1.00 64.12 222 THR A C 1
ATOM 1685 O O . THR A 1 222 ? 16.745 40.681 -5.962 1.00 64.12 222 THR A O 1
ATOM 1688 N N . PRO A 1 223 ? 16.745 41.256 -8.135 1.00 65.19 223 PRO A N 1
ATOM 1689 C CA . PRO A 1 223 ? 17.361 40.010 -8.574 1.00 65.19 223 PRO A CA 1
ATOM 1690 C C . PRO A 1 223 ? 18.790 39.910 -8.024 1.00 65.19 223 PRO A C 1
ATOM 1692 O O . PRO A 1 223 ? 19.654 40.741 -8.312 1.00 65.19 223 PRO A O 1
ATOM 1695 N N . ARG A 1 224 ? 19.047 38.880 -7.207 1.00 55.78 224 ARG A N 1
ATOM 1696 C CA . ARG A 1 224 ? 20.399 38.543 -6.748 1.00 55.78 224 ARG A CA 1
ATOM 1697 C C . ARG A 1 224 ? 21.244 38.112 -7.943 1.00 55.78 224 ARG A C 1
ATOM 1699 O O . ARG A 1 224 ? 20.967 37.112 -8.598 1.00 55.78 224 ARG A O 1
ATOM 1706 N N . ARG A 1 225 ? 22.295 38.890 -8.182 1.00 66.31 225 ARG A N 1
ATOM 1707 C CA . ARG A 1 225 ? 23.387 38.639 -9.122 1.00 66.31 225 ARG A CA 1
ATOM 1708 C C . ARG A 1 225 ? 24.035 37.265 -8.847 1.00 66.31 225 ARG A C 1
ATOM 1710 O O . ARG A 1 225 ? 24.321 36.978 -7.683 1.00 66.31 225 ARG A O 1
ATOM 1717 N N . PRO A 1 226 ? 24.288 36.430 -9.871 1.00 71.12 226 PRO A N 1
ATOM 1718 C CA . PRO A 1 226 ? 25.015 35.175 -9.696 1.00 71.12 226 PRO A CA 1
ATOM 1719 C C . PRO A 1 226 ? 26.485 35.435 -9.308 1.00 71.12 226 PRO A C 1
ATOM 1721 O O . PRO A 1 226 ? 27.058 36.444 -9.735 1.00 71.12 226 PRO A O 1
ATOM 1724 N N . PRO A 1 227 ? 27.107 34.557 -8.498 1.00 71.62 227 PRO A N 1
ATOM 1725 C CA . PRO A 1 227 ? 28.514 34.676 -8.138 1.00 71.62 227 PRO A CA 1
ATOM 1726 C C . PRO A 1 227 ? 29.422 34.415 -9.349 1.00 71.62 227 PRO A C 1
ATOM 1728 O O . PRO A 1 227 ? 29.220 33.478 -10.118 1.00 71.62 227 PRO A O 1
ATOM 1731 N N . THR A 1 228 ? 30.427 35.274 -9.501 1.00 73.00 228 THR A N 1
ATOM 1732 C CA . THR A 1 228 ? 31.489 35.206 -10.510 1.00 73.00 228 THR A CA 1
ATOM 1733 C C . THR A 1 228 ? 32.289 33.898 -10.387 1.00 73.00 228 THR A C 1
ATOM 1735 O O . THR A 1 228 ? 32.651 33.534 -9.267 1.00 73.00 228 THR A O 1
ATOM 1738 N N . PRO A 1 229 ? 32.621 33.202 -11.492 1.00 66.75 229 PRO A N 1
ATOM 1739 C CA . PRO A 1 229 ? 33.518 32.052 -11.449 1.00 66.75 229 PRO A CA 1
ATOM 1740 C C . PRO A 1 229 ? 34.948 32.489 -11.096 1.00 66.75 229 PRO A C 1
ATOM 1742 O O . PRO A 1 229 ? 35.534 33.354 -11.748 1.00 66.75 229 PRO A O 1
ATOM 1745 N N . THR A 1 230 ? 35.504 31.884 -10.049 1.00 73.50 230 THR A N 1
ATOM 1746 C CA . THR A 1 230 ? 36.901 32.038 -9.629 1.00 73.50 230 THR A CA 1
ATOM 1747 C C . THR A 1 230 ? 37.838 31.469 -10.704 1.00 73.50 230 THR A C 1
ATOM 1749 O O . THR A 1 230 ? 37.639 30.325 -11.119 1.00 73.50 230 THR A O 1
ATOM 1752 N N . PRO A 1 231 ? 38.873 32.201 -11.157 1.00 69.69 231 PRO A N 1
ATOM 1753 C CA . PRO A 1 231 ? 39.850 31.660 -12.093 1.00 69.69 231 PRO A CA 1
ATOM 1754 C C . PRO A 1 231 ? 40.702 30.573 -11.422 1.00 69.69 231 PRO A C 1
ATOM 1756 O O . PRO A 1 231 ? 41.304 30.779 -10.366 1.00 69.69 231 PRO A O 1
ATOM 1759 N N . ILE A 1 232 ? 40.738 29.405 -12.062 1.00 71.44 232 ILE A N 1
ATOM 1760 C CA . ILE A 1 232 ? 41.567 28.254 -11.705 1.00 71.44 232 ILE A CA 1
ATOM 1761 C C . ILE A 1 232 ? 43.037 28.642 -11.907 1.00 71.44 232 ILE A C 1
ATOM 1763 O O . ILE A 1 232 ? 43.462 28.963 -13.015 1.00 71.44 232 ILE A O 1
ATOM 1767 N N . ARG A 1 233 ? 43.810 28.626 -10.819 1.00 66.06 233 ARG A N 1
ATOM 1768 C CA . ARG A 1 233 ? 45.262 28.836 -10.810 1.00 66.06 233 ARG A CA 1
ATOM 1769 C C . ARG A 1 233 ? 45.946 27.575 -11.367 1.00 66.06 233 ARG A C 1
ATOM 1771 O O . ARG A 1 233 ? 45.774 26.517 -10.761 1.00 66.06 233 ARG A O 1
ATOM 1778 N N . PRO A 1 234 ? 46.708 27.639 -12.474 1.00 64.62 234 PRO A N 1
ATOM 1779 C CA . PRO A 1 234 ? 47.489 26.497 -12.935 1.00 64.62 234 PRO A CA 1
ATOM 1780 C C . PRO A 1 234 ? 48.614 26.216 -11.931 1.00 64.62 234 PRO A C 1
ATOM 1782 O O . PRO A 1 234 ? 49.418 27.096 -11.613 1.00 64.62 234 PRO A O 1
ATOM 1785 N N . GLY A 1 235 ? 48.612 25.000 -11.383 1.00 62.38 235 GLY A N 1
ATOM 1786 C CA . GLY A 1 235 ? 49.669 24.481 -10.523 1.00 62.38 235 GLY A CA 1
ATOM 1787 C C . GLY A 1 235 ? 50.974 24.369 -11.304 1.00 62.38 235 GLY A C 1
ATOM 1788 O O . GLY A 1 235 ? 50.995 23.831 -12.409 1.00 62.38 235 GLY A O 1
ATOM 1789 N N . GLY A 1 236 ? 52.033 24.934 -10.729 1.00 59.84 236 GLY A N 1
ATOM 1790 C CA . GLY A 1 236 ? 53.381 24.879 -11.268 1.00 59.84 236 GLY A CA 1
ATOM 1791 C C . GLY A 1 236 ? 53.958 23.469 -11.214 1.00 59.84 236 GLY A C 1
ATOM 1792 O O . GLY A 1 236 ? 53.784 22.746 -10.234 1.00 59.84 236 GLY A O 1
ATOM 1793 N N . SER A 1 237 ? 54.657 23.122 -12.290 1.00 61.81 237 SER A N 1
ATOM 1794 C CA . SER A 1 237 ? 55.646 22.054 -12.339 1.00 61.81 237 SER A CA 1
ATOM 1795 C C . SER A 1 237 ? 56.842 22.396 -11.452 1.00 61.81 237 SER A C 1
ATOM 1797 O O . SER A 1 237 ? 57.575 23.336 -11.747 1.00 61.81 237 SER A O 1
ATOM 1799 N N . GLU A 1 238 ? 57.088 21.568 -10.448 1.00 59.06 238 GLU A N 1
ATOM 1800 C CA . GLU A 1 238 ? 58.419 21.257 -9.918 1.00 59.06 238 GLU A CA 1
ATOM 1801 C C . GLU A 1 238 ? 58.458 19.717 -9.893 1.00 59.06 238 GLU A C 1
ATOM 1803 O O . GLU A 1 238 ? 57.530 19.084 -9.403 1.00 59.06 238 GLU A O 1
ATOM 1808 N N . GLY A 1 239 ? 59.361 19.019 -10.577 1.00 62.25 239 GLY A N 1
ATOM 1809 C CA . GLY A 1 239 ? 60.803 19.216 -10.567 1.00 62.25 239 GLY A CA 1
ATOM 1810 C C . GLY A 1 239 ? 61.390 18.144 -9.648 1.00 62.25 239 GLY A C 1
ATOM 1811 O O . GLY A 1 239 ? 61.511 18.369 -8.451 1.00 62.25 239 GLY A O 1
ATOM 1812 N N . GLY A 1 240 ? 61.692 16.965 -10.194 1.00 62.47 240 GLY A N 1
ATOM 1813 C CA . GLY A 1 240 ? 62.287 15.853 -9.454 1.00 62.47 240 GLY A CA 1
ATOM 1814 C C . GLY A 1 240 ? 63.118 14.987 -10.389 1.00 62.47 240 GLY A C 1
ATOM 1815 O O . GLY A 1 240 ? 62.569 14.123 -11.072 1.00 62.47 240 GLY A O 1
ATOM 1816 N N . SER A 1 241 ? 64.410 15.314 -10.449 1.00 61.34 241 SER A N 1
ATOM 1817 C CA . SER A 1 241 ? 65.488 14.493 -11.009 1.00 61.34 241 SER A CA 1
ATOM 1818 C C . SER A 1 241 ? 65.811 13.301 -10.116 1.00 61.34 241 SER A C 1
ATOM 1820 O O . SER A 1 241 ? 65.595 13.419 -8.888 1.00 61.34 241 SER A O 1
#

Sequence (241 aa):
MSALAWAGLLLAAATPTPTPTPTPVPTSPIGILLNKGGSTSAPRGQSLAEVARHIKLKLPADQPRRLDNAAVKSLAEGVQLTTAKPAHSSGQSSLASGFDESRKRYWQQAYAEARARIPAQEKQVADLQSEAARLQQDFYRWDDPAYRDGVIKPAWDRALAQLAEAKKELEALRKGPEVVLAAADREGVPPGWFREPLPPARAGRVQPRPPQETPPPGTTPTPRRPPTPTPIRPGGSEGGS

Foldseek 3Di:
DDDDDDDDDDDDDDDDDDDDDDDDDDDDDDPPPDDDDDDDDDPPDQDPVNVVVVPPQPDDPDDDDDPDPVVVVVSCVPPPPPPDDPPPPPDPCPVVVVVLLVVLLVLLVQLVVLVVVLVVLVVVLVVLVVVLVVLVVVLVVDPDPCCSVVPSVVSNVVSVVVSVVSVVVSVVSVCSSVVSVVVCVVVVNDPVSNPDDNPDPPPPPPPPPPPDDDDDDDDDPDDDDDDDDDDDDDDDDDDDD

Secondary structure (DSSP, 8-state):
-------------PPPPPPPPPPPPPPPP--------------TT--HHHHHHH------TTS-----HHHHHHTTTTS----------TTSHHHHHHHHHHHHHHHHHHHHHHHHHHHHHHHHHHHHHHHHHHHHHHHHH---HHHIIIIIHHHHHHHHHHHHHHHHHHHHHHHHHHHHHHHHHHTT--GGGGTSPPPP-------------PPPS----PPPPPPPPPPPPPPPP----